Protein AF-A0A377Q1R5-F1 (afdb_monomer)

Nearest PDB structures (foldseek):
  3zx6-assembly1_A  TM=3.289E-01  e=9.474E+00  Archaeoglobus fulgidus DSM 4304

Mean predicted aligned error: 20.3 Å

Structure (mmCIF, N/CA/C/O backbone):
data_AF-A0A377Q1R5-F1
#
_entry.id   AF-A0A377Q1R5-F1
#
loop_
_atom_site.group_PDB
_atom_site.id
_atom_site.type_symbol
_atom_site.label_atom_id
_atom_site.label_alt_id
_atom_site.label_comp_id
_atom_site.label_asym_id
_atom_site.label_entity_id
_atom_site.label_seq_id
_atom_site.pdbx_PDB_ins_code
_atom_site.Cartn_x
_atom_site.Cartn_y
_atom_site.Cartn_z
_atom_site.occupancy
_atom_site.B_iso_or_equiv
_atom_site.auth_seq_id
_atom_site.auth_comp_id
_atom_site.auth_asym_id
_atom_site.auth_atom_id
_atom_site.pdbx_PDB_model_num
ATOM 1 N N . MET A 1 1 ? -49.341 -54.125 136.941 1.00 43.81 1 MET A N 1
ATOM 2 C CA . MET A 1 1 ? -48.633 -54.495 135.697 1.00 43.81 1 MET A CA 1
ATOM 3 C C . MET A 1 1 ? -49.663 -54.706 134.597 1.00 43.81 1 MET A C 1
ATOM 5 O O . MET A 1 1 ? -50.398 -55.675 134.679 1.00 43.81 1 MET A O 1
ATOM 9 N N . SER A 1 2 ? -49.720 -53.802 133.622 1.00 39.28 2 SER A N 1
ATOM 10 C CA . SER A 1 2 ? -50.181 -54.024 132.234 1.00 39.28 2 SER A CA 1
ATOM 11 C C . SER A 1 2 ? -49.877 -52.713 131.492 1.00 39.28 2 SER A C 1
ATOM 13 O O . SER A 1 2 ? -50.622 -51.746 131.596 1.00 39.28 2 SER A O 1
ATOM 15 N N . PHE A 1 3 ? -48.614 -52.464 131.155 1.00 39.25 3 PHE A N 1
ATOM 16 C CA . PHE A 1 3 ? -48.038 -52.730 129.832 1.00 39.25 3 PHE A CA 1
ATOM 17 C C . PHE A 1 3 ? -48.918 -52.229 128.679 1.00 39.25 3 PHE A C 1
ATOM 19 O O . PHE A 1 3 ? -49.984 -52.771 128.412 1.00 39.25 3 PHE A O 1
ATOM 26 N N . PHE A 1 4 ? -48.409 -51.162 128.061 1.00 53.62 4 PHE A N 1
ATOM 27 C CA . PHE A 1 4 ? -48.693 -50.607 126.743 1.00 53.62 4 PHE A CA 1
ATOM 28 C C . PHE A 1 4 ? -49.567 -51.480 125.838 1.00 53.62 4 PHE A C 1
ATOM 30 O O . PHE A 1 4 ? -49.140 -52.536 125.383 1.00 53.62 4 PHE A O 1
ATOM 37 N N . ASN A 1 5 ? -50.739 -50.961 125.490 1.00 42.44 5 ASN A N 1
ATOM 38 C CA . ASN A 1 5 ? -51.394 -51.291 124.234 1.00 42.44 5 ASN A CA 1
ATOM 39 C C . ASN A 1 5 ? -51.770 -49.968 123.562 1.00 42.44 5 ASN A C 1
ATOM 41 O O . ASN A 1 5 ? -52.937 -49.605 123.471 1.00 42.44 5 ASN A O 1
ATOM 45 N N . VAL A 1 6 ? -50.750 -49.172 123.228 1.00 54.91 6 VAL A N 1
ATOM 46 C CA . VAL A 1 6 ? -50.942 -48.059 122.297 1.00 54.91 6 VAL A CA 1
ATOM 47 C C . VAL A 1 6 ? -51.084 -48.725 120.941 1.00 54.91 6 VAL A C 1
ATOM 49 O O . VAL A 1 6 ? -50.144 -49.377 120.479 1.00 54.91 6 VAL A O 1
ATOM 52 N N . ASP A 1 7 ? -52.281 -48.643 120.368 1.00 57.12 7 ASP A N 1
ATOM 53 C CA . ASP A 1 7 ? -52.598 -49.207 119.064 1.00 57.12 7 ASP A CA 1
ATOM 54 C C . ASP A 1 7 ? -51.840 -48.419 117.984 1.00 57.12 7 ASP A C 1
ATOM 56 O O . ASP A 1 7 ? -52.339 -47.490 117.356 1.00 57.12 7 ASP A O 1
ATOM 60 N N . LEU A 1 8 ? -50.561 -48.763 117.814 1.00 59.09 8 LEU A N 1
ATOM 61 C CA . LEU A 1 8 ? -49.646 -48.171 116.838 1.00 59.09 8 LEU A CA 1
ATOM 62 C C . LEU A 1 8 ? -50.198 -48.255 115.410 1.00 59.09 8 LEU A C 1
ATOM 64 O O . LEU A 1 8 ? -49.821 -47.444 114.571 1.00 59.09 8 LEU A O 1
ATOM 68 N N . LYS A 1 9 ? -51.097 -49.206 115.125 1.00 63.34 9 LYS A N 1
ATOM 69 C CA . LYS A 1 9 ? -51.795 -49.294 113.839 1.00 63.34 9 LYS A CA 1
ATOM 70 C C . LYS A 1 9 ? -52.801 -48.164 113.655 1.00 63.34 9 LYS A C 1
ATOM 72 O O . LYS A 1 9 ? -52.942 -47.671 112.538 1.00 63.34 9 LYS A O 1
ATOM 77 N N . GLU A 1 10 ? -53.478 -47.757 114.721 1.00 67.06 10 GLU A N 1
ATOM 78 C CA . GLU A 1 10 ? -54.481 -46.697 114.683 1.00 67.06 10 GLU A CA 1
ATOM 79 C C . GLU A 1 10 ? -53.819 -45.320 114.517 1.00 67.06 10 GLU A C 1
ATOM 81 O O . GLU A 1 10 ? -54.228 -44.544 113.653 1.00 67.06 10 GLU A O 1
ATOM 86 N N . GLU A 1 11 ? -52.716 -45.052 115.229 1.00 66.56 11 GLU A N 1
ATOM 87 C CA . GLU A 1 11 ? -51.940 -43.817 115.034 1.00 66.56 11 GLU A CA 1
ATOM 88 C C . GLU A 1 11 ? -51.203 -43.774 113.684 1.00 66.56 11 GLU A C 1
ATOM 90 O O . GLU A 1 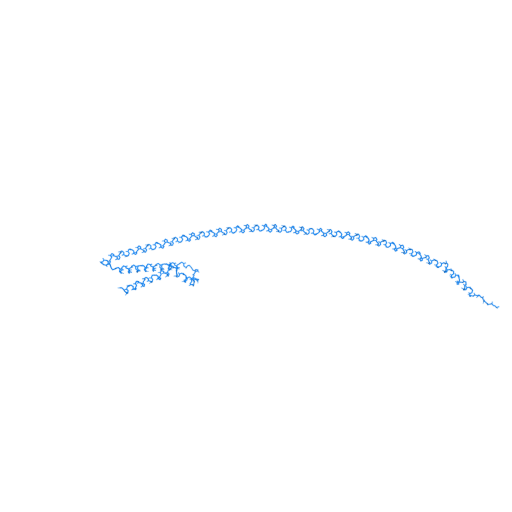11 ? -51.200 -42.732 113.025 1.00 66.56 11 GLU A O 1
ATOM 95 N N . LEU A 1 12 ? -50.639 -44.893 113.206 1.00 68.62 12 LEU A N 1
ATOM 96 C CA . LEU A 1 12 ? -50.037 -44.954 111.865 1.00 68.62 12 LEU A CA 1
ATOM 97 C C . LEU A 1 12 ? -51.081 -44.753 110.762 1.00 68.62 12 LEU A C 1
ATOM 99 O O . LEU A 1 12 ? -50.803 -44.041 109.801 1.00 68.62 12 LEU A O 1
ATOM 103 N N . GLY A 1 13 ? -52.289 -45.302 110.919 1.00 72.38 13 GLY A N 1
ATOM 104 C CA . GLY A 1 13 ? -53.398 -45.066 109.994 1.00 72.38 13 GLY A CA 1
ATOM 105 C C . GLY A 1 13 ? -53.867 -43.607 109.993 1.00 72.38 13 GLY A C 1
ATOM 106 O O . GLY A 1 13 ? -54.173 -43.051 108.936 1.00 72.38 13 GLY A O 1
ATOM 107 N N . GLN A 1 14 ? -53.861 -42.941 111.152 1.00 74.38 14 GLN A N 1
ATOM 108 C CA . GLN A 1 14 ? -54.157 -41.508 111.240 1.00 74.38 14 GLN A CA 1
ATOM 109 C C . GLN A 1 14 ? -53.073 -40.656 110.572 1.00 74.38 14 GLN A C 1
ATOM 111 O O . GLN A 1 14 ? -53.412 -39.762 109.796 1.00 74.38 14 GLN A O 1
ATOM 116 N N . ILE A 1 15 ? -51.791 -40.964 110.784 1.00 74.44 15 ILE A N 1
ATOM 117 C CA . ILE A 1 15 ? -50.671 -40.276 110.124 1.00 74.44 15 ILE A CA 1
ATOM 118 C C . ILE A 1 15 ? -50.702 -40.513 108.612 1.00 74.44 15 ILE A C 1
ATOM 120 O O . ILE A 1 15 ? -50.553 -39.561 107.850 1.00 74.44 15 ILE A O 1
ATOM 124 N N . GLU A 1 16 ? -50.959 -41.740 108.160 1.00 75.00 16 GLU A N 1
ATOM 125 C CA . GLU A 1 16 ? -51.089 -42.067 106.741 1.00 75.00 16 GLU A CA 1
ATOM 126 C C . GLU A 1 16 ? -52.264 -41.309 106.118 1.00 75.00 16 GLU A C 1
ATOM 128 O O . GLU A 1 16 ? -52.098 -40.679 105.080 1.00 75.00 16 GLU A O 1
ATOM 133 N N . SER A 1 17 ? -53.423 -41.256 106.780 1.00 74.19 17 SER A N 1
ATOM 134 C CA . SER A 1 17 ? -54.585 -40.503 106.291 1.00 74.19 17 SER A CA 1
ATOM 135 C C . SER A 1 17 ? -54.365 -38.983 106.279 1.00 74.19 17 SER A C 1
ATOM 137 O O . SER A 1 17 ? -54.813 -38.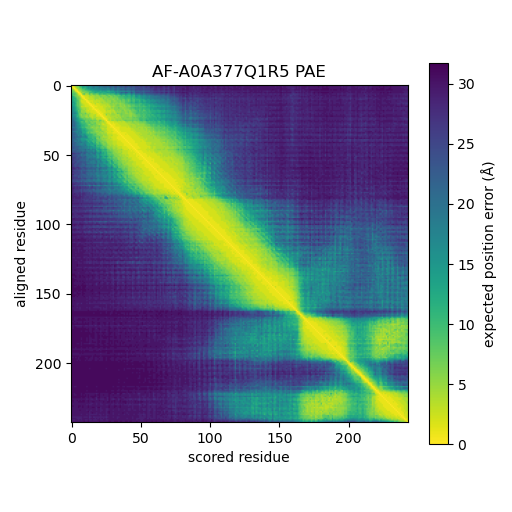308 105.349 1.00 74.19 17 SER A O 1
ATOM 139 N N . ALA A 1 18 ? -53.641 -38.434 107.261 1.00 73.75 18 ALA A N 1
ATOM 140 C CA . ALA A 1 18 ? -53.276 -37.022 107.326 1.00 73.75 18 ALA A CA 1
ATOM 141 C C . ALA A 1 18 ? -52.232 -36.661 106.259 1.00 73.75 18 ALA A C 1
ATOM 143 O O . ALA A 1 18 ? -52.349 -35.623 105.604 1.00 73.75 18 ALA A O 1
ATOM 144 N N . LEU A 1 19 ? -51.256 -37.540 106.023 1.00 74.50 19 LEU A N 1
ATOM 145 C CA . LEU A 1 19 ? -50.264 -37.406 104.961 1.00 74.50 19 LEU A CA 1
ATOM 146 C C . LEU A 1 19 ? -50.931 -37.503 103.588 1.00 74.50 19 LEU A C 1
ATOM 148 O O . LEU A 1 19 ? -50.706 -36.643 102.743 1.00 74.50 19 LEU A O 1
ATOM 152 N N . ASN A 1 20 ? -51.827 -38.471 103.387 1.00 78.69 20 ASN A N 1
ATOM 153 C CA . ASN A 1 20 ? -52.557 -38.638 102.132 1.00 78.69 20 ASN A CA 1
ATOM 154 C C . ASN A 1 20 ? -53.495 -37.450 101.875 1.00 78.69 20 ASN A C 1
ATOM 156 O O . ASN A 1 20 ? -53.575 -36.958 100.750 1.00 78.69 20 ASN A O 1
ATOM 160 N N . ARG A 1 21 ? -54.141 -36.907 102.917 1.00 72.56 21 ARG A N 1
ATOM 161 C CA . ARG A 1 21 ? -54.904 -35.651 102.825 1.00 72.56 21 ARG A CA 1
ATOM 162 C C . ARG A 1 21 ? -54.023 -34.459 102.486 1.00 72.56 21 ARG A C 1
ATOM 164 O O . ARG A 1 21 ? -54.418 -33.665 101.647 1.00 72.56 21 ARG A O 1
ATOM 171 N N . THR A 1 22 ? -52.850 -34.327 103.093 1.00 74.38 22 THR A N 1
ATOM 172 C CA . THR A 1 22 ? -51.937 -33.200 102.832 1.00 74.38 22 THR A CA 1
ATOM 173 C C . THR A 1 22 ? -51.362 -33.274 101.415 1.00 74.38 22 THR A C 1
ATOM 175 O O . THR A 1 22 ? -51.341 -32.281 100.687 1.00 74.38 22 THR A O 1
ATOM 178 N N . VAL A 1 23 ? -50.977 -34.471 100.970 1.00 74.19 23 VAL A N 1
ATOM 179 C CA . VAL A 1 23 ? -50.525 -34.728 99.598 1.00 74.19 23 VAL A CA 1
ATOM 180 C C . VAL A 1 23 ? -51.649 -34.454 98.594 1.00 74.19 23 VAL A C 1
ATOM 182 O O . VAL A 1 23 ? -51.416 -33.799 97.582 1.00 74.19 23 VAL A O 1
ATOM 185 N N . THR A 1 24 ? -52.878 -34.885 98.879 1.00 75.38 24 THR A N 1
ATOM 186 C CA . THR A 1 24 ? -54.002 -34.747 97.939 1.00 75.38 24 THR A CA 1
ATOM 187 C C . THR A 1 24 ? -54.597 -33.338 97.918 1.00 75.38 24 THR A C 1
ATOM 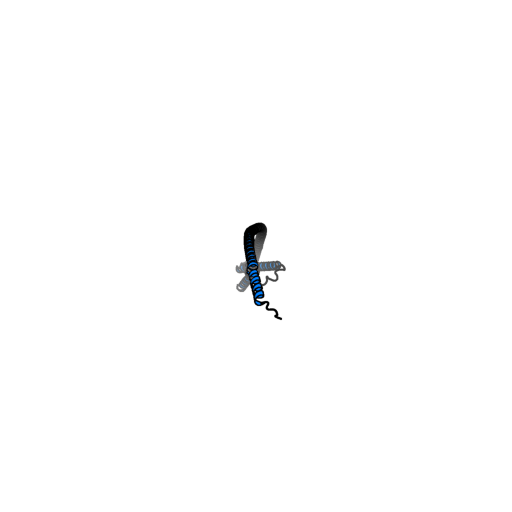189 O O . THR A 1 24 ? -54.934 -32.852 96.844 1.00 75.38 24 THR A O 1
ATOM 192 N N . ASN A 1 25 ? -54.703 -32.664 99.066 1.00 73.69 25 ASN A N 1
ATOM 193 C CA . ASN A 1 25 ? -55.367 -31.360 99.177 1.00 73.69 25 ASN A CA 1
ATOM 194 C C . ASN A 1 25 ? -54.423 -30.167 99.017 1.00 73.69 25 ASN A C 1
ATOM 196 O O . ASN A 1 25 ? -54.896 -29.079 98.710 1.00 73.69 25 ASN A O 1
ATOM 200 N N . SER A 1 26 ? -53.120 -30.330 99.252 1.00 73.06 26 SER A N 1
ATOM 201 C CA . SER A 1 26 ? -52.172 -29.208 99.201 1.00 73.06 26 SER A CA 1
ATOM 202 C C . SER A 1 26 ? -51.066 -29.424 98.181 1.00 73.06 26 SER A C 1
ATOM 204 O O . SER A 1 26 ? -50.777 -28.517 97.408 1.00 73.06 26 SER A O 1
ATOM 206 N N . LEU A 1 27 ? -50.470 -30.617 98.126 1.00 73.19 27 LEU A N 1
ATOM 207 C CA . LEU A 1 27 ? -49.330 -30.856 97.238 1.00 73.19 27 LEU A CA 1
ATOM 208 C C . LEU A 1 27 ? -49.760 -31.063 95.780 1.00 73.19 27 LEU A C 1
ATOM 210 O O . LEU A 1 27 ? -49.179 -30.469 94.878 1.00 73.19 27 LEU A O 1
ATOM 214 N N . LYS A 1 28 ? -50.799 -31.868 95.543 1.00 76.44 28 LYS A N 1
ATOM 215 C CA . LYS A 1 28 ? -51.307 -32.154 94.196 1.00 76.44 28 LYS A CA 1
ATOM 216 C C . LYS A 1 28 ? -51.851 -30.902 93.488 1.00 76.44 28 LYS A C 1
ATOM 218 O O . LYS A 1 28 ? -51.441 -30.685 92.354 1.00 76.44 28 LYS A O 1
ATOM 223 N N . PRO A 1 29 ? -52.665 -30.040 94.131 1.00 83.75 29 PRO A N 1
ATOM 224 C CA . PRO A 1 29 ? -53.144 -28.808 93.506 1.00 83.75 29 PRO A CA 1
ATOM 225 C C . PRO A 1 29 ? -52.022 -27.791 93.290 1.00 83.75 29 PRO A C 1
ATOM 227 O O . PRO A 1 29 ? -51.981 -27.157 92.249 1.00 83.75 29 PRO A O 1
ATOM 230 N N . ALA A 1 30 ? -51.064 -27.674 94.220 1.00 77.62 30 ALA A N 1
ATOM 231 C CA . ALA A 1 30 ? -49.919 -26.777 94.047 1.00 77.62 30 ALA A CA 1
ATOM 232 C C . ALA A 1 30 ? -49.003 -27.204 92.886 1.00 77.62 30 ALA A C 1
ATOM 234 O O . ALA A 1 30 ? -48.459 -26.349 92.185 1.00 77.62 30 ALA A O 1
ATOM 235 N N . ILE A 1 31 ? -48.831 -28.515 92.671 1.00 79.81 31 ILE A N 1
ATOM 236 C CA . ILE A 1 31 ? -48.115 -29.054 91.507 1.00 79.81 31 ILE A CA 1
ATOM 237 C C . ILE A 1 31 ? -48.901 -28.772 90.225 1.00 79.81 31 ILE A C 1
ATOM 239 O O . ILE A 1 31 ? -48.300 -28.310 89.262 1.00 79.81 31 ILE A O 1
ATOM 243 N N . ASP A 1 32 ? -50.213 -29.007 90.213 1.00 83.75 32 ASP A N 1
ATOM 244 C CA . ASP A 1 32 ? -51.054 -28.802 89.026 1.00 83.75 32 ASP A CA 1
ATOM 245 C C . ASP A 1 32 ? -51.118 -27.319 88.623 1.00 83.75 32 ASP A C 1
ATOM 247 O O . ASP A 1 32 ? -50.886 -26.987 87.463 1.00 83.75 32 ASP A O 1
ATOM 251 N N . ASP A 1 33 ? -51.271 -26.410 89.594 1.00 84.50 33 ASP A N 1
ATOM 252 C CA . ASP A 1 33 ? -51.180 -24.959 89.380 1.00 84.50 33 ASP A CA 1
ATOM 253 C C . ASP A 1 33 ? -49.802 -24.560 88.841 1.00 84.50 33 ASP A C 1
ATOM 255 O O . ASP A 1 33 ? -49.705 -23.784 87.893 1.00 84.50 33 ASP A O 1
ATOM 259 N N . SER A 1 34 ? -48.718 -25.107 89.404 1.00 80.56 34 SER A N 1
ATOM 260 C CA . SER A 1 34 ? -47.354 -24.811 88.942 1.00 80.56 34 SER A CA 1
ATOM 261 C C . SER A 1 34 ? -47.101 -25.326 87.522 1.00 80.56 34 SER A C 1
ATOM 263 O O . SER A 1 34 ? -46.429 -24.657 86.735 1.00 80.56 34 SER A O 1
ATOM 265 N N . VAL A 1 35 ? -47.644 -26.498 87.180 1.00 81.62 35 VAL A N 1
ATOM 266 C CA . VAL A 1 35 ? -47.562 -27.096 85.841 1.00 81.62 35 VAL A CA 1
ATOM 267 C C . VAL A 1 35 ? -48.397 -26.294 84.843 1.00 81.62 35 VAL A C 1
ATOM 269 O O . VAL A 1 35 ? -47.892 -25.985 83.765 1.00 81.62 35 VAL A O 1
ATOM 272 N N . SER A 1 36 ? -49.613 -25.882 85.208 1.00 86.56 36 SER A N 1
ATOM 273 C CA . SER A 1 36 ? -50.459 -25.017 84.378 1.00 86.56 36 SER A CA 1
ATOM 274 C C . SER A 1 36 ? -49.783 -23.670 84.124 1.00 86.56 36 SER A C 1
ATOM 276 O O . SER A 1 36 ? -49.654 -23.239 82.983 1.00 86.56 36 SER A O 1
ATOM 278 N N . GLN A 1 37 ? -49.245 -23.035 85.167 1.00 86.00 37 GLN A N 1
ATOM 279 C CA . GLN A 1 37 ? -48.568 -21.744 85.040 1.00 86.00 37 GLN A CA 1
ATOM 280 C C . GLN A 1 37 ? -47.272 -21.844 84.215 1.00 86.00 37 GLN A C 1
ATOM 282 O O . GLN A 1 37 ? -46.895 -20.896 83.522 1.00 86.00 37 GLN A O 1
ATOM 287 N N . ALA A 1 38 ? -46.576 -22.985 84.275 1.00 77.12 38 ALA A N 1
ATOM 288 C CA . ALA A 1 38 ? -45.426 -23.269 83.424 1.00 77.12 38 ALA A CA 1
ATOM 289 C C . ALA A 1 38 ? -45.835 -23.496 81.959 1.00 77.12 38 ALA A C 1
ATOM 291 O O . ALA A 1 38 ? -45.152 -22.987 81.070 1.00 77.12 38 ALA A O 1
ATOM 292 N N . ALA A 1 39 ? -46.945 -24.199 81.709 1.00 80.69 39 ALA A N 1
ATOM 293 C CA . ALA A 1 39 ? -47.493 -24.413 80.371 1.00 80.69 39 ALA A CA 1
ATOM 294 C C . ALA A 1 39 ? -47.908 -23.086 79.715 1.00 80.69 39 ALA A C 1
ATOM 296 O O . ALA A 1 39 ? -47.458 -22.798 78.607 1.00 80.69 39 ALA A O 1
ATOM 297 N N . ASP A 1 40 ? -48.628 -22.224 80.438 1.00 87.81 40 ASP A N 1
ATOM 298 C CA . ASP A 1 40 ? -49.042 -20.901 79.950 1.00 87.81 40 ASP A CA 1
ATOM 299 C C . ASP A 1 40 ? -47.834 -20.011 79.613 1.00 87.81 40 ASP A C 1
ATOM 301 O O . ASP A 1 40 ? -47.795 -19.322 78.589 1.00 87.81 40 ASP A O 1
ATOM 305 N N . ARG A 1 41 ? -46.794 -20.033 80.460 1.00 86.44 41 ARG A N 1
ATOM 306 C CA . ARG A 1 41 ? -45.546 -19.296 80.201 1.00 86.44 41 ARG A CA 1
ATOM 307 C C . ARG A 1 41 ? -44.796 -19.850 78.996 1.00 86.44 41 ARG A C 1
ATOM 309 O O . ARG A 1 41 ? -44.227 -19.065 78.234 1.00 86.44 41 ARG A O 1
ATOM 316 N N . LEU A 1 42 ? -44.776 -21.169 78.819 1.00 76.94 42 LEU A N 1
ATOM 317 C CA . LEU A 1 42 ? -44.133 -21.817 77.681 1.00 76.94 42 LEU A CA 1
ATOM 318 C C . LEU A 1 42 ? -44.863 -21.472 76.377 1.00 76.94 42 LEU A C 1
ATOM 320 O O . LEU A 1 42 ? -44.213 -21.063 75.419 1.00 76.94 42 LEU A O 1
ATOM 324 N N . GLU A 1 43 ? -46.193 -21.550 76.357 1.00 83.12 43 GLU A N 1
ATOM 325 C CA . GLU A 1 43 ? -47.021 -21.196 75.200 1.00 83.12 43 GLU A CA 1
ATOM 326 C C . GLU A 1 43 ? -46.851 -19.720 74.820 1.00 83.12 43 GLU A C 1
ATOM 328 O O . GLU A 1 43 ? -46.581 -19.402 73.660 1.00 83.12 43 GLU A O 1
ATOM 333 N N . ALA A 1 44 ? -46.877 -18.813 75.801 1.00 85.19 44 ALA A N 1
ATOM 334 C CA . ALA A 1 44 ? -46.617 -17.395 75.567 1.00 85.19 44 ALA A CA 1
ATOM 335 C C . ALA A 1 44 ? -45.195 -17.136 75.033 1.00 85.19 44 ALA A C 1
ATOM 337 O O . ALA A 1 44 ? -44.994 -16.255 74.192 1.00 85.19 44 ALA A O 1
ATOM 338 N N . THR A 1 45 ? -44.200 -17.897 75.502 1.00 83.00 45 THR A N 1
ATOM 339 C CA . THR A 1 45 ? -42.808 -17.779 75.039 1.00 83.00 45 THR A CA 1
ATOM 340 C C . THR A 1 45 ? -42.652 -18.304 73.613 1.00 83.00 45 THR A C 1
ATOM 342 O O . THR A 1 45 ? -42.032 -17.637 72.788 1.00 83.00 45 THR A O 1
ATOM 345 N N . ILE A 1 46 ? -43.264 -19.447 73.289 1.00 81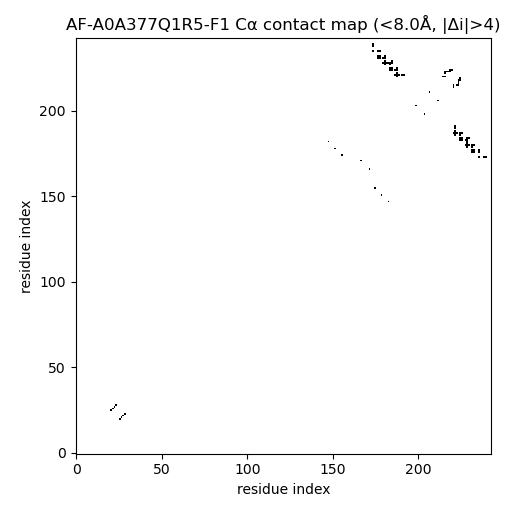.69 46 ILE A N 1
ATOM 346 C CA . ILE A 1 46 ? -43.270 -20.027 71.939 1.00 81.69 46 ILE A CA 1
ATOM 347 C C . ILE A 1 46 ? -44.011 -19.109 70.962 1.00 81.69 46 ILE A C 1
ATOM 349 O O . ILE A 1 46 ? -43.512 -18.859 69.867 1.00 81.69 46 ILE A O 1
ATOM 353 N N . GLY A 1 47 ? -45.154 -18.548 71.360 1.00 83.19 47 GLY A N 1
ATOM 354 C CA . GLY A 1 47 ? -45.902 -17.589 70.548 1.00 83.19 47 GLY A CA 1
ATOM 355 C C . GLY A 1 47 ? -45.076 -16.343 70.218 1.00 83.19 47 GLY A C 1
ATOM 356 O O . GLY A 1 47 ? -44.977 -15.958 69.053 1.00 83.19 47 GLY A O 1
ATOM 357 N N . LYS A 1 48 ? -44.406 -15.751 71.218 1.00 83.69 48 LYS A N 1
ATOM 358 C CA . LYS A 1 48 ? -43.499 -14.608 71.007 1.00 83.69 48 LYS A CA 1
ATOM 359 C C . LYS A 1 48 ? -42.321 -14.965 70.103 1.00 83.69 48 LYS A C 1
ATOM 361 O O . LYS A 1 48 ? -42.066 -14.241 69.145 1.00 83.69 48 LYS A O 1
ATOM 366 N N . ALA A 1 49 ? -41.663 -16.097 70.355 1.00 73.31 49 ALA A N 1
ATOM 367 C CA . ALA A 1 49 ? -40.549 -16.568 69.537 1.00 73.31 49 ALA A CA 1
ATOM 368 C C . ALA A 1 49 ? -40.974 -16.834 68.083 1.00 73.31 49 ALA A C 1
ATOM 370 O O . ALA A 1 49 ? -40.243 -16.496 67.157 1.00 73.31 49 ALA A O 1
ATOM 371 N N . SER A 1 50 ? -42.173 -17.381 67.861 1.00 76.38 50 SER A N 1
ATOM 372 C CA . SER A 1 50 ? -42.716 -17.617 66.521 1.00 76.38 50 SER A CA 1
ATOM 373 C C . SER A 1 50 ? -42.974 -16.312 65.768 1.00 76.38 50 SER A C 1
ATOM 375 O O . SER A 1 50 ? -42.666 -16.222 64.580 1.00 76.38 50 SER A O 1
ATOM 377 N N . VAL A 1 51 ? -43.531 -15.296 66.433 1.00 86.69 51 VAL A N 1
ATOM 378 C CA . VAL A 1 51 ? -43.762 -13.973 65.830 1.00 86.69 51 VAL A CA 1
ATOM 379 C C . VAL A 1 51 ? -42.435 -13.287 65.504 1.00 86.69 51 VAL A C 1
ATOM 381 O O . VAL A 1 51 ? -42.268 -12.750 64.408 1.00 86.69 51 VAL A O 1
ATOM 384 N N . GLU A 1 52 ? -41.469 -13.350 66.419 1.00 81.94 52 GLU A N 1
ATOM 385 C CA . GLU A 1 52 ? -40.142 -12.766 66.232 1.00 81.94 52 GLU A CA 1
ATOM 386 C C . GLU A 1 52 ? -39.388 -13.452 65.085 1.00 81.94 52 GLU A C 1
ATOM 388 O O . GLU A 1 52 ? -38.919 -12.770 64.175 1.00 81.94 52 GLU A O 1
ATOM 393 N N . LEU A 1 53 ? -39.386 -14.787 65.027 1.00 73.81 53 LEU A N 1
ATOM 394 C CA . LEU A 1 53 ? -38.827 -15.545 63.905 1.00 73.81 53 LEU A CA 1
ATOM 395 C C . LEU A 1 53 ? -39.495 -15.191 62.577 1.00 73.81 53 LEU A C 1
ATOM 397 O O . LEU A 1 53 ? -38.799 -14.971 61.588 1.00 73.81 53 LEU A O 1
ATOM 401 N N . HIS A 1 54 ? -40.825 -15.091 62.542 1.00 81.75 54 HIS A N 1
ATOM 402 C CA . HIS A 1 54 ? -41.536 -14.709 61.324 1.00 81.75 54 HIS A CA 1
ATOM 403 C C . HIS A 1 54 ? -41.128 -13.304 60.860 1.00 81.75 54 HIS A C 1
ATOM 405 O O . HIS A 1 54 ? -40.887 -13.089 59.674 1.00 81.75 54 HIS A O 1
ATOM 411 N N . SER A 1 55 ? -40.976 -12.363 61.797 1.00 86.19 55 SER A N 1
ATOM 412 C CA . SER A 1 55 ? -40.518 -11.003 61.500 1.00 86.19 55 SER A CA 1
ATOM 413 C C . SER A 1 55 ? -39.074 -10.963 60.994 1.00 86.19 55 SER A C 1
ATOM 415 O O . SER A 1 55 ? -38.783 -10.261 60.028 1.00 86.19 55 SER A O 1
ATOM 417 N N . VAL A 1 56 ? -38.175 -11.760 61.580 1.00 86.62 56 VAL A N 1
ATOM 418 C CA . VAL A 1 56 ? -36.772 -11.859 61.157 1.00 86.62 56 VAL A CA 1
ATOM 419 C C . VAL A 1 56 ? -36.683 -12.469 59.763 1.00 86.62 56 VAL A C 1
ATOM 421 O O . VAL A 1 56 ? -35.975 -11.936 58.913 1.00 86.62 56 VAL A O 1
ATOM 424 N N . VAL A 1 57 ? -37.438 -13.537 59.493 1.00 83.38 57 VAL A N 1
ATOM 425 C CA . VAL A 1 57 ? -37.485 -14.182 58.172 1.00 83.38 57 VAL A CA 1
ATOM 426 C C . VAL A 1 57 ? -38.076 -13.240 57.124 1.00 83.38 57 VAL A C 1
ATOM 428 O O . VAL A 1 57 ? -37.510 -13.112 56.040 1.00 83.38 57 VAL A O 1
ATOM 431 N N . ALA A 1 58 ? -39.159 -12.527 57.444 1.00 85.44 58 ALA A N 1
ATOM 432 C CA . ALA A 1 58 ? -39.749 -11.538 56.545 1.00 85.44 58 ALA A CA 1
ATOM 433 C C . ALA A 1 58 ? -38.773 -10.385 56.251 1.00 85.44 58 ALA A C 1
ATOM 435 O O . ALA A 1 58 ? -38.581 -10.010 55.094 1.00 85.44 58 ALA A O 1
ATOM 436 N N . ASN A 1 59 ? -38.092 -9.865 57.275 1.00 84.06 59 ASN A N 1
ATOM 437 C CA . ASN A 1 59 ? -37.084 -8.816 57.117 1.00 84.06 59 ASN A CA 1
ATOM 438 C C . ASN A 1 59 ? -35.873 -9.294 56.306 1.00 84.06 59 ASN A C 1
ATOM 440 O O . ASN A 1 59 ? -35.389 -8.564 55.437 1.00 84.06 59 ASN A O 1
ATOM 444 N N . ALA A 1 60 ? -35.408 -10.524 56.532 1.00 81.31 60 ALA A N 1
ATOM 445 C CA . ALA A 1 60 ? -34.334 -11.135 55.756 1.00 81.31 60 ALA A CA 1
ATOM 446 C C . ALA A 1 60 ? -34.745 -11.341 54.291 1.00 81.31 60 ALA A C 1
ATOM 448 O O . ALA A 1 60 ? -33.974 -11.008 53.394 1.00 81.31 60 ALA A O 1
ATOM 449 N N . GLY A 1 61 ? -35.971 -11.806 54.032 1.00 86.19 61 GLY A N 1
ATOM 450 C CA . GLY A 1 61 ? -36.517 -11.969 52.682 1.00 86.19 61 GLY A CA 1
ATOM 451 C C . GLY A 1 61 ? -36.657 -10.643 51.929 1.00 86.19 61 GLY A C 1
ATOM 452 O O . GLY A 1 61 ? -36.282 -10.549 50.757 1.00 86.19 61 GLY A O 1
ATOM 453 N N . ASN A 1 62 ? -37.116 -9.594 52.615 1.00 88.56 62 ASN A N 1
ATOM 454 C CA . ASN A 1 62 ? -37.199 -8.243 52.057 1.00 88.56 62 ASN A CA 1
ATOM 455 C C . ASN A 1 62 ? -35.810 -7.669 51.752 1.00 88.56 62 ASN A C 1
ATOM 457 O O . ASN A 1 62 ? -35.590 -7.114 50.676 1.00 88.56 62 ASN A O 1
ATOM 461 N N . THR A 1 63 ? -34.857 -7.846 52.669 1.00 89.56 63 THR A N 1
ATOM 462 C CA . THR A 1 63 ? -33.469 -7.396 52.487 1.00 89.56 63 THR A CA 1
ATOM 463 C C . THR A 1 63 ? -32.797 -8.142 51.338 1.00 89.56 63 THR A C 1
ATOM 465 O O . THR A 1 63 ? -32.151 -7.525 50.498 1.00 89.56 63 THR A O 1
ATOM 468 N N . LEU A 1 64 ? -33.001 -9.458 51.242 1.00 83.50 64 LEU A N 1
ATOM 469 C CA . LEU A 1 64 ? -32.477 -10.272 50.150 1.00 83.50 64 LEU A CA 1
ATOM 470 C C . LEU A 1 64 ? -33.070 -9.850 48.802 1.00 83.50 64 LEU A C 1
ATOM 472 O O . LEU A 1 64 ? -32.326 -9.677 47.844 1.00 83.50 64 LEU A O 1
ATOM 476 N N . SER A 1 65 ? -34.385 -9.631 48.733 1.00 90.19 65 SER A N 1
ATOM 477 C CA . SER A 1 65 ? -35.046 -9.165 47.505 1.00 90.19 65 SER A CA 1
ATOM 478 C C . SER A 1 65 ? -34.532 -7.797 47.067 1.00 90.19 65 SER A C 1
ATOM 480 O O . SER A 1 65 ? -34.294 -7.582 45.879 1.00 90.19 65 SER A O 1
ATOM 482 N N . LYS A 1 66 ? -34.311 -6.884 48.021 1.00 94.25 66 LYS A N 1
ATOM 483 C CA . LYS A 1 66 ? -33.701 -5.581 47.746 1.00 94.25 66 LYS A CA 1
ATOM 484 C C . LYS A 1 66 ? -32.280 -5.740 47.205 1.00 94.25 66 LYS A C 1
ATOM 486 O O . LYS A 1 66 ? -31.983 -5.208 46.145 1.00 94.25 66 LYS A O 1
ATOM 491 N N . ASN A 1 67 ? -31.450 -6.545 47.864 1.00 91.69 67 ASN A N 1
ATOM 492 C CA . ASN A 1 67 ? -30.078 -6.789 47.424 1.00 91.69 67 ASN A CA 1
ATOM 493 C C . ASN A 1 67 ? -30.025 -7.437 46.033 1.00 91.69 67 ASN A C 1
ATOM 495 O O . ASN A 1 67 ? -29.178 -7.070 45.232 1.00 91.69 67 ASN A O 1
ATOM 499 N N . ILE A 1 68 ? -30.929 -8.372 45.719 1.00 87.88 68 ILE A N 1
ATOM 500 C CA . ILE A 1 68 ? -31.021 -8.979 44.381 1.00 87.88 68 ILE A CA 1
ATOM 501 C C . ILE A 1 68 ? -31.362 -7.922 43.330 1.00 87.88 68 ILE A C 1
ATOM 503 O O . ILE A 1 68 ? -30.771 -7.928 42.252 1.00 87.88 68 ILE A O 1
ATOM 507 N N . LYS A 1 69 ? -32.298 -7.017 43.634 1.00 92.44 69 LYS A N 1
ATOM 508 C CA . LYS A 1 69 ? -32.662 -5.930 42.725 1.00 92.44 69 LYS A CA 1
ATOM 509 C C . LYS A 1 69 ? -31.483 -4.987 42.489 1.00 92.44 69 LYS A C 1
ATOM 511 O O . LYS A 1 69 ? -31.131 -4.758 41.338 1.00 92.44 69 LYS A O 1
ATOM 516 N N . ASP A 1 70 ? -30.837 -4.535 43.559 1.00 93.38 70 ASP A N 1
ATOM 517 C CA . ASP A 1 70 ? -29.679 -3.641 43.480 1.00 93.38 70 ASP A CA 1
ATOM 518 C C . ASP A 1 70 ? -28.536 -4.293 42.673 1.00 93.38 70 ASP A C 1
ATOM 520 O O . ASP A 1 70 ? -27.914 -3.658 41.824 1.00 93.38 70 ASP A O 1
ATOM 524 N N . LEU A 1 71 ? -28.306 -5.597 42.864 1.00 83.31 71 LEU A N 1
ATOM 525 C CA . LEU A 1 71 ? -27.280 -6.359 42.147 1.00 83.31 71 LEU A CA 1
ATOM 526 C C . LEU A 1 71 ? -27.643 -6.578 40.668 1.00 83.31 71 LEU A C 1
ATOM 528 O O . LEU A 1 71 ? -26.767 -6.543 39.806 1.00 83.31 71 LEU A O 1
ATOM 532 N N . SER A 1 72 ? -28.927 -6.761 40.350 1.00 89.19 72 SER A N 1
ATOM 533 C CA . SER A 1 72 ? -29.421 -6.816 38.969 1.00 89.19 72 SER A CA 1
ATOM 534 C C . SER A 1 72 ? -29.236 -5.480 38.245 1.00 89.19 72 SER A C 1
ATOM 536 O O . SER A 1 72 ? -28.806 -5.469 37.089 1.00 89.19 72 SER A O 1
ATOM 538 N N . ASP A 1 73 ? -29.546 -4.369 38.913 1.00 91.75 73 ASP A N 1
ATOM 539 C CA . ASP A 1 73 ? -29.396 -3.021 38.361 1.00 91.75 73 ASP A CA 1
ATOM 540 C C . ASP A 1 73 ? -27.911 -2.704 38.109 1.00 91.75 73 ASP A C 1
ATOM 542 O O . ASP A 1 73 ? -27.549 -2.237 37.027 1.00 91.75 73 ASP A O 1
ATOM 546 N N . GLU A 1 74 ? -27.031 -3.069 39.045 1.00 90.44 74 GLU A N 1
ATOM 547 C CA . GLU A 1 74 ? -25.580 -2.920 38.901 1.00 90.44 74 GLU A CA 1
ATOM 548 C C . GLU A 1 74 ? -25.017 -3.782 37.756 1.00 90.44 74 GLU A C 1
ATOM 550 O O . GLU A 1 74 ? -24.266 -3.278 36.922 1.00 90.44 74 GLU A O 1
ATOM 555 N N . ILE A 1 75 ? -25.419 -5.057 37.637 1.00 83.06 75 ILE A N 1
ATOM 556 C CA . ILE A 1 75 ? -25.013 -5.918 36.508 1.00 83.06 75 ILE A CA 1
ATOM 557 C C . ILE A 1 75 ? -25.450 -5.311 35.171 1.00 83.06 75 ILE A C 1
ATOM 559 O O . ILE A 1 75 ? -24.696 -5.343 34.193 1.00 83.06 75 ILE A O 1
ATOM 563 N N . HIS A 1 76 ? -26.670 -4.773 35.099 1.00 86.81 76 HIS A N 1
ATOM 564 C CA . HIS A 1 76 ? -27.168 -4.144 33.881 1.00 86.81 76 HIS A CA 1
ATOM 565 C C . HIS A 1 76 ? -26.343 -2.904 33.511 1.00 86.81 76 HIS A C 1
ATOM 567 O O . HIS A 1 76 ? -25.943 -2.761 32.353 1.00 86.81 76 HIS A O 1
ATOM 573 N N . ASN A 1 77 ? -26.031 -2.064 34.499 1.00 86.12 77 ASN A N 1
ATOM 574 C CA . AS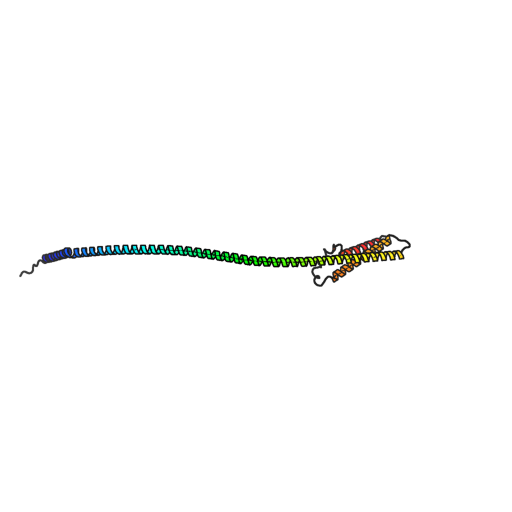N A 1 77 ? -25.245 -0.846 34.326 1.00 86.12 77 ASN A CA 1
ATOM 575 C C . ASN A 1 77 ? -23.784 -1.148 33.939 1.00 86.12 77 ASN A C 1
ATOM 577 O O . ASN A 1 77 ? -23.247 -0.563 33.001 1.00 86.12 77 ASN A O 1
ATOM 581 N N . GLN A 1 78 ? -23.154 -2.148 34.566 1.00 84.69 78 GLN A N 1
ATOM 582 C CA . GLN A 1 78 ? -21.818 -2.610 34.170 1.00 84.69 78 GLN A CA 1
ATOM 583 C C . GLN A 1 78 ? -21.799 -3.119 32.727 1.00 84.69 78 GLN A C 1
ATOM 585 O O . GLN A 1 78 ? -20.860 -2.843 31.975 1.00 84.69 78 GLN A O 1
ATOM 590 N N . ARG A 1 79 ? -22.843 -3.838 32.300 1.00 76.00 79 ARG A N 1
ATOM 591 C CA . ARG A 1 79 ? -22.936 -4.345 30.927 1.00 76.00 79 ARG A CA 1
ATOM 592 C C . ARG A 1 79 ? -23.113 -3.224 29.903 1.00 76.00 79 ARG A C 1
ATOM 594 O O . ARG A 1 79 ? -22.566 -3.351 28.807 1.00 76.00 79 ARG A O 1
ATOM 601 N N . SER A 1 80 ? -23.849 -2.157 30.223 1.00 78.69 80 SER A N 1
ATOM 602 C CA . SER A 1 80 ? -23.960 -1.000 29.326 1.00 78.69 80 SER A CA 1
ATOM 603 C C . SER A 1 80 ? -22.646 -0.233 29.245 1.00 78.69 80 SER A C 1
ATOM 605 O O . SER A 1 80 ? -22.178 -0.007 28.135 1.00 78.69 80 SER A O 1
ATOM 607 N N . MET A 1 81 ? -21.996 0.043 30.384 1.00 70.44 81 MET A N 1
ATOM 608 C CA . MET A 1 81 ? -20.672 0.680 30.409 1.00 70.44 81 MET A CA 1
ATOM 609 C C . MET A 1 81 ? -19.658 -0.112 29.573 1.00 70.44 81 MET A C 1
ATOM 611 O O . MET A 1 81 ? -19.040 0.437 28.670 1.00 70.44 81 MET A O 1
ATOM 615 N N . THR A 1 82 ? -19.589 -1.435 29.760 1.00 87.62 82 THR A N 1
ATOM 616 C CA . THR A 1 82 ? -18.668 -2.292 28.990 1.00 87.62 82 THR A CA 1
ATOM 617 C C . THR A 1 82 ? -18.973 -2.271 27.486 1.00 87.62 82 THR A C 1
ATOM 619 O O . THR A 1 82 ? -18.066 -2.328 26.658 1.00 87.62 82 THR A O 1
ATOM 622 N N . LYS A 1 83 ? -20.254 -2.224 27.098 1.00 91.06 83 LYS A N 1
ATOM 623 C CA . LYS A 1 83 ? -20.649 -2.153 25.685 1.00 91.06 83 LYS A CA 1
ATOM 624 C C . LYS A 1 83 ? -20.228 -0.822 25.063 1.00 91.06 83 LYS A C 1
ATOM 626 O O . LYS A 1 83 ? -19.727 -0.826 23.939 1.00 91.06 83 LYS A O 1
ATOM 631 N N . ASP A 1 84 ? -20.448 0.278 25.769 1.00 92.75 84 ASP A N 1
ATOM 632 C CA . ASP A 1 84 ? -20.113 1.615 25.286 1.00 92.75 84 ASP A CA 1
ATOM 633 C C . ASP A 1 84 ? -18.591 1.784 25.166 1.00 92.75 84 ASP A C 1
ATOM 635 O O . ASP A 1 84 ? -18.120 2.246 24.126 1.00 92.75 84 ASP A O 1
ATOM 639 N N . ASP A 1 85 ? -17.821 1.255 26.123 1.00 88.44 85 ASP A N 1
ATOM 640 C CA . ASP A 1 85 ? -16.355 1.199 26.054 1.00 88.44 85 ASP A CA 1
ATOM 641 C C . ASP A 1 85 ? -15.870 0.422 24.814 1.00 88.44 85 ASP A C 1
ATOM 643 O O . ASP A 1 85 ? -14.967 0.857 24.096 1.00 88.44 85 ASP A O 1
ATOM 647 N N . ILE A 1 86 ? -16.493 -0.726 24.505 1.00 87.06 86 ILE A N 1
ATOM 648 C CA . ILE A 1 86 ? -16.173 -1.504 23.295 1.00 87.06 86 ILE A CA 1
ATOM 649 C C . ILE A 1 86 ? -16.475 -0.692 22.029 1.00 87.06 86 ILE A C 1
ATOM 651 O O . ILE A 1 86 ? -15.675 -0.703 21.091 1.00 87.06 86 ILE A O 1
ATOM 655 N N . ILE A 1 87 ? -17.610 0.010 21.978 1.00 93.19 87 ILE A N 1
ATOM 656 C CA . ILE A 1 87 ? -17.975 0.854 20.833 1.00 93.19 87 ILE A CA 1
ATOM 657 C C . ILE A 1 87 ? -16.953 1.980 20.656 1.00 93.19 87 ILE A C 1
ATOM 659 O O . ILE A 1 87 ? -16.528 2.245 19.529 1.00 93.19 87 ILE A O 1
ATOM 663 N N . GLU A 1 88 ? -16.525 2.615 21.745 1.00 93.12 88 GLU A N 1
ATOM 664 C CA . GLU A 1 88 ? -15.524 3.677 21.700 1.00 93.12 88 GLU A CA 1
ATOM 665 C C . GLU A 1 88 ? -14.172 3.159 21.191 1.00 93.12 88 GLU A C 1
ATOM 667 O O . GLU A 1 88 ? -13.598 3.756 20.277 1.00 93.12 88 GLU A O 1
ATOM 672 N N . ILE A 1 89 ? -13.705 2.005 21.681 1.00 90.88 89 ILE A N 1
ATOM 673 C CA . ILE A 1 89 ? -12.462 1.375 21.208 1.00 90.88 89 ILE A CA 1
ATOM 674 C C . ILE A 1 89 ? -12.553 1.026 19.719 1.00 90.88 89 ILE A C 1
ATOM 676 O O . ILE A 1 89 ? -11.612 1.297 18.971 1.00 90.88 89 ILE A O 1
ATOM 680 N N . VAL A 1 90 ? -13.673 0.456 19.258 1.00 92.69 90 VAL A N 1
ATOM 681 C CA . VAL A 1 90 ? -13.863 0.119 17.836 1.00 92.69 90 VAL A CA 1
ATOM 682 C C . VAL A 1 90 ? -13.885 1.376 16.972 1.00 92.69 90 VAL A C 1
ATOM 684 O O . VAL A 1 90 ? -13.245 1.399 15.920 1.00 92.69 90 VAL A O 1
ATOM 687 N N . ASN A 1 91 ? -14.570 2.433 17.405 1.00 94.00 91 ASN A N 1
ATOM 688 C CA . ASN A 1 91 ? -14.610 3.700 16.678 1.00 94.00 91 ASN A CA 1
ATOM 689 C C . ASN A 1 91 ? -13.229 4.358 16.622 1.00 94.00 91 ASN A C 1
ATOM 691 O O . ASN A 1 91 ? -12.802 4.808 15.556 1.00 94.00 91 ASN A O 1
ATOM 695 N N . TYR A 1 92 ? -12.501 4.366 17.740 1.00 93.56 92 TYR A N 1
ATOM 696 C CA . TYR A 1 92 ? -11.136 4.875 17.805 1.00 93.56 92 TYR A CA 1
ATOM 697 C C . TYR A 1 92 ? -10.200 4.086 16.885 1.00 93.56 92 TYR A C 1
ATOM 699 O O . TYR A 1 92 ? -9.485 4.682 16.079 1.00 93.56 92 TYR A O 1
ATOM 707 N N . ALA A 1 93 ? -10.239 2.753 16.952 1.00 89.50 93 ALA A N 1
ATOM 708 C CA . ALA A 1 93 ? -9.440 1.884 16.097 1.00 89.50 93 ALA A CA 1
ATOM 709 C C . ALA A 1 93 ? -9.785 2.087 14.617 1.00 89.50 93 ALA A C 1
ATOM 711 O O . ALA A 1 93 ? -8.882 2.246 13.802 1.00 89.50 93 ALA A O 1
ATOM 712 N N . SER A 1 94 ? -11.073 2.162 14.273 1.00 90.69 94 SER A N 1
ATOM 713 C CA . SER A 1 94 ? -11.534 2.391 12.898 1.00 90.69 94 SER A CA 1
ATOM 714 C C . SER A 1 94 ? -11.038 3.727 12.355 1.00 90.69 94 SER A C 1
ATOM 716 O O . SER A 1 94 ? -10.510 3.780 11.247 1.00 90.69 94 SER A O 1
ATOM 718 N N . LYS A 1 95 ? -11.132 4.797 13.154 1.00 93.44 95 LYS A N 1
ATOM 719 C CA . LYS A 1 95 ? -10.617 6.117 12.781 1.00 93.44 95 LYS A CA 1
ATOM 720 C C . LYS A 1 95 ? -9.098 6.100 12.617 1.00 93.44 95 LYS A C 1
ATOM 722 O O . LYS A 1 95 ? -8.588 6.557 11.603 1.00 93.44 95 LYS A O 1
ATOM 727 N N . LYS A 1 96 ? -8.375 5.520 13.579 1.00 91.62 96 LYS A N 1
ATOM 728 C CA . LYS A 1 96 ? -6.909 5.455 13.549 1.00 91.62 96 LYS A CA 1
ATOM 729 C C . LYS A 1 96 ? -6.392 4.637 12.363 1.00 91.62 96 LYS A C 1
ATOM 731 O O . LYS A 1 96 ? -5.407 5.027 11.745 1.00 91.62 96 LYS A O 1
ATOM 736 N N . ILE A 1 97 ? -7.058 3.525 12.047 1.00 86.38 97 ILE A N 1
ATOM 737 C CA . ILE A 1 97 ? -6.755 2.691 10.881 1.00 86.38 97 ILE A CA 1
ATOM 738 C C . ILE A 1 97 ? -7.065 3.449 9.588 1.00 86.38 97 ILE A C 1
ATOM 740 O O . ILE A 1 97 ? -6.241 3.423 8.681 1.00 86.38 97 ILE A O 1
ATOM 744 N N . GLY A 1 98 ? -8.207 4.139 9.509 1.00 89.06 98 GLY A N 1
ATOM 745 C CA . GLY A 1 98 ? -8.564 4.970 8.357 1.00 89.06 98 GLY A CA 1
ATOM 746 C C . GLY A 1 98 ? -7.510 6.040 8.071 1.00 89.06 98 GLY A C 1
ATOM 747 O O . GLY A 1 98 ? -6.966 6.079 6.971 1.00 89.06 98 GLY A O 1
ATOM 748 N N . ASP A 1 99 ? -7.142 6.819 9.090 1.00 90.75 99 ASP A N 1
ATOM 749 C CA . ASP A 1 99 ? -6.138 7.883 8.974 1.00 90.75 99 ASP A CA 1
ATOM 750 C C . ASP A 1 99 ? -4.765 7.337 8.520 1.00 90.75 99 ASP A C 1
ATOM 752 O O . ASP A 1 99 ? -4.100 7.921 7.662 1.00 90.75 99 ASP A O 1
ATOM 756 N N . GLU A 1 100 ? -4.330 6.197 9.068 1.00 88.94 100 GLU A N 1
ATOM 757 C CA . GLU A 1 100 ? -3.059 5.551 8.710 1.00 88.94 100 GLU A CA 1
ATOM 758 C C . GLU A 1 100 ? -3.082 4.978 7.280 1.00 88.94 100 GLU A C 1
ATOM 760 O O . GLU A 1 100 ? -2.091 5.077 6.549 1.00 88.94 100 GLU A O 1
ATOM 765 N N . ILE A 1 101 ? -4.205 4.389 6.855 1.00 85.19 101 ILE A N 1
ATOM 766 C CA . ILE A 1 101 ? -4.385 3.885 5.487 1.00 85.19 101 ILE A CA 1
ATOM 767 C C . ILE A 1 101 ? -4.338 5.040 4.488 1.00 85.19 101 ILE A C 1
ATOM 769 O O . ILE A 1 101 ? -3.611 4.939 3.498 1.00 85.19 101 ILE A O 1
ATOM 773 N N . ASP A 1 102 ? -5.039 6.141 4.753 1.00 88.12 102 ASP A N 1
ATOM 774 C CA . ASP A 1 102 ? -5.048 7.307 3.867 1.00 88.12 102 ASP A CA 1
ATOM 775 C C . ASP A 1 102 ? -3.640 7.895 3.700 1.00 88.12 102 ASP A C 1
ATOM 777 O O . ASP A 1 102 ? -3.199 8.160 2.577 1.00 88.12 102 ASP A O 1
ATOM 781 N N . GLN A 1 103 ? -2.876 8.008 4.792 1.00 90.75 103 GLN A N 1
ATOM 782 C CA . GLN A 1 103 ? -1.478 8.446 4.733 1.00 90.75 103 GLN A CA 1
ATOM 783 C C . GLN A 1 103 ? -0.605 7.504 3.895 1.00 90.75 103 GLN A C 1
ATOM 785 O O . GLN A 1 103 ? 0.197 7.959 3.072 1.00 90.75 103 GLN A O 1
ATOM 790 N N . ARG A 1 104 ? -0.768 6.186 4.058 1.00 83.88 104 ARG A N 1
ATOM 791 C CA . ARG A 1 104 ? -0.028 5.188 3.269 1.00 83.88 104 ARG A CA 1
ATOM 792 C C . ARG A 1 104 ? -0.396 5.235 1.794 1.00 83.88 104 ARG A C 1
ATOM 794 O O . ARG A 1 104 ? 0.503 5.167 0.961 1.00 83.88 104 ARG A O 1
ATOM 801 N N . ILE A 1 105 ? -1.676 5.382 1.458 1.00 79.12 105 ILE A N 1
ATOM 802 C CA . ILE A 1 105 ? -2.138 5.488 0.069 1.00 79.12 105 ILE A CA 1
ATOM 803 C C . ILE A 1 105 ? -1.549 6.732 -0.595 1.00 79.12 105 ILE A C 1
ATOM 805 O O . ILE A 1 105 ? -1.044 6.639 -1.715 1.00 79.12 105 ILE A O 1
ATOM 809 N N . LEU A 1 106 ? -1.564 7.881 0.088 1.00 87.94 106 LEU A N 1
ATOM 810 C CA . LEU A 1 106 ? -0.971 9.114 -0.433 1.00 87.94 106 LEU A CA 1
ATOM 811 C C . LEU A 1 106 ? 0.528 8.950 -0.698 1.00 87.94 106 LEU A C 1
ATOM 813 O O . LEU A 1 106 ? 0.998 9.309 -1.777 1.00 87.94 106 LEU A O 1
ATOM 817 N N . LYS A 1 107 ? 1.258 8.340 0.241 1.00 86.62 107 LYS A N 1
ATOM 818 C CA . LYS A 1 107 ? 2.689 8.064 0.087 1.00 86.62 107 LYS A CA 1
ATOM 819 C C . LYS A 1 107 ? 2.973 7.103 -1.070 1.00 86.62 107 LYS A C 1
ATOM 821 O O . LYS A 1 107 ? 3.816 7.395 -1.910 1.00 86.62 107 LYS A O 1
ATOM 826 N N . ILE A 1 108 ? 2.230 5.998 -1.166 1.00 77.00 108 ILE A N 1
ATOM 827 C CA . ILE A 1 108 ? 2.366 5.024 -2.262 1.00 77.00 108 ILE A CA 1
ATOM 828 C C . ILE A 1 108 ? 2.082 5.687 -3.611 1.00 77.00 108 ILE A C 1
ATOM 830 O O . ILE A 1 108 ? 2.791 5.432 -4.583 1.00 77.00 108 ILE A O 1
ATOM 834 N N . LYS A 1 109 ? 1.057 6.541 -3.692 1.00 77.12 109 LYS A N 1
ATOM 835 C CA . LYS A 1 109 ? 0.710 7.261 -4.920 1.00 77.12 109 LYS A CA 1
ATOM 836 C C . LYS A 1 109 ? 1.836 8.194 -5.362 1.00 77.12 109 LYS A C 1
ATOM 838 O O . LYS A 1 109 ? 2.146 8.229 -6.554 1.00 77.12 109 LYS A O 1
ATOM 843 N N . ASP A 1 110 ? 2.436 8.924 -4.427 1.00 86.12 110 ASP A N 1
ATOM 844 C CA . ASP A 1 110 ? 3.556 9.826 -4.702 1.00 86.12 110 ASP A CA 1
ATOM 845 C C . ASP A 1 110 ? 4.806 9.054 -5.156 1.00 86.12 110 ASP A C 1
ATOM 847 O O . ASP A 1 110 ? 5.333 9.304 -6.241 1.00 86.12 110 ASP A O 1
ATOM 851 N N . GLU A 1 111 ? 5.199 8.017 -4.408 1.00 82.56 111 GLU A N 1
ATOM 852 C CA . GLU A 1 111 ? 6.335 7.150 -4.746 1.00 82.56 111 GLU A CA 1
ATOM 853 C C . GLU A 1 111 ? 6.149 6.463 -6.108 1.00 82.56 111 GLU A C 1
ATOM 855 O O . GLU A 1 111 ? 7.061 6.452 -6.937 1.00 82.56 111 GLU A O 1
ATOM 860 N N . THR A 1 112 ? 4.949 5.944 -6.385 1.00 71.50 112 THR A N 1
ATOM 861 C CA . THR A 1 112 ? 4.627 5.295 -7.665 1.00 71.50 112 THR A CA 1
ATOM 862 C C . THR A 1 112 ? 4.678 6.294 -8.819 1.00 71.50 112 THR A C 1
ATOM 864 O O . THR A 1 112 ? 5.228 5.986 -9.875 1.00 71.50 112 THR A O 1
ATOM 867 N N . SER A 1 113 ? 4.142 7.502 -8.630 1.00 78.44 113 SER A N 1
ATOM 868 C CA . SER A 1 113 ? 4.158 8.546 -9.663 1.00 78.44 113 SER A CA 1
ATOM 869 C C . SER A 1 113 ? 5.582 9.016 -9.960 1.00 78.44 113 SER A C 1
ATOM 871 O O . SER A 1 113 ? 5.952 9.172 -11.124 1.00 78.44 113 SER A O 1
ATOM 873 N N . SER A 1 114 ? 6.398 9.186 -8.918 1.00 88.50 114 SER A N 1
ATOM 874 C CA . SER A 1 114 ? 7.817 9.522 -9.036 1.00 88.50 114 SER A CA 1
ATOM 875 C C . SER A 1 114 ? 8.585 8.445 -9.810 1.00 88.50 114 SER A C 1
ATOM 877 O O . SER A 1 114 ? 9.244 8.747 -10.808 1.00 88.50 114 SER A O 1
ATOM 879 N N . LEU A 1 115 ? 8.405 7.172 -9.442 1.00 84.94 115 LEU A N 1
ATOM 880 C CA . LEU A 1 115 ? 9.059 6.047 -10.107 1.00 84.94 115 LEU A CA 1
ATOM 881 C C . LEU A 1 115 ? 8.637 5.917 -11.577 1.00 84.94 115 LEU A C 1
ATOM 883 O O . LEU A 1 115 ? 9.477 5.684 -12.446 1.00 84.94 115 LEU A O 1
ATOM 887 N N . ILE A 1 116 ? 7.345 6.083 -11.881 1.00 75.12 116 ILE A N 1
ATOM 888 C CA . ILE A 1 116 ? 6.845 6.066 -13.263 1.00 75.12 116 ILE A CA 1
ATOM 889 C C . ILE A 1 116 ? 7.495 7.190 -14.071 1.00 75.12 116 ILE A C 1
ATOM 891 O O . ILE A 1 116 ? 7.980 6.939 -15.175 1.00 75.12 116 ILE A O 1
ATOM 895 N N . ASN A 1 117 ? 7.557 8.406 -13.527 1.00 81.12 117 ASN A N 1
ATOM 896 C CA . ASN A 1 117 ? 8.185 9.537 -14.207 1.00 81.12 117 ASN A CA 1
ATOM 897 C C . ASN A 1 117 ? 9.676 9.296 -14.466 1.00 81.12 117 ASN A C 1
ATOM 899 O O . ASN A 1 117 ? 10.150 9.552 -15.575 1.00 81.12 117 ASN A O 1
ATOM 903 N N . GLU A 1 118 ? 10.404 8.751 -13.491 1.00 87.06 118 GLU A N 1
ATOM 904 C CA . GLU A 1 118 ? 11.812 8.389 -13.654 1.00 87.06 118 GLU A CA 1
ATOM 905 C C . GLU A 1 118 ? 11.993 7.337 -14.758 1.00 87.06 118 GLU A C 1
ATOM 907 O O . GLU A 1 118 ? 12.791 7.528 -15.677 1.00 87.06 118 GLU A O 1
ATOM 912 N N . LYS A 1 119 ? 11.205 6.252 -14.738 1.00 81.00 119 LYS A N 1
ATOM 913 C CA . LYS A 1 119 ? 11.283 5.187 -15.751 1.00 81.00 119 LYS A CA 1
ATOM 914 C C . LYS A 1 119 ? 10.908 5.679 -17.145 1.00 81.00 119 LYS A C 1
ATOM 916 O O . LYS A 1 119 ? 11.569 5.306 -18.110 1.00 81.00 119 LYS A O 1
ATOM 921 N N . VAL A 1 120 ? 9.897 6.537 -17.267 1.00 83.88 120 VAL A N 1
ATOM 922 C CA . VAL A 1 120 ? 9.521 7.151 -18.549 1.00 83.88 120 VAL A CA 1
ATOM 923 C C . VAL A 1 120 ? 10.625 8.084 -19.050 1.00 83.88 120 VAL A C 1
ATOM 925 O O . VAL A 1 120 ? 10.923 8.077 -20.243 1.00 83.88 120 VAL A O 1
ATOM 928 N N . SER A 1 121 ? 11.259 8.856 -18.167 1.00 83.25 121 SER A N 1
ATOM 929 C CA . SER A 1 121 ? 12.382 9.734 -18.520 1.00 83.25 121 SER A CA 1
ATOM 930 C C . SER A 1 121 ? 13.601 8.944 -19.010 1.00 83.25 121 SER A C 1
ATOM 932 O O . SER A 1 121 ? 14.169 9.255 -20.061 1.00 83.25 121 SER A O 1
ATOM 934 N N . LEU A 1 122 ? 13.954 7.863 -18.308 1.00 85.12 122 LEU A N 1
ATOM 935 C CA . LEU A 1 122 ? 15.021 6.952 -18.724 1.00 85.12 122 LEU A CA 1
ATOM 936 C C . LEU A 1 122 ? 14.705 6.306 -20.074 1.00 85.12 122 LEU A C 1
ATOM 938 O O . LEU A 1 122 ? 15.549 6.330 -20.963 1.00 85.12 122 LEU A O 1
ATOM 942 N N . LEU A 1 123 ? 13.478 5.812 -20.268 1.00 80.00 123 LEU A N 1
ATOM 943 C CA . LEU A 1 123 ? 13.057 5.238 -21.547 1.00 80.00 123 LEU A CA 1
ATOM 944 C C . LEU A 1 123 ? 13.125 6.255 -22.687 1.00 80.00 123 LEU A C 1
ATOM 946 O O . LEU A 1 123 ? 13.600 5.913 -23.764 1.00 80.00 123 LEU A O 1
ATOM 950 N N . LYS A 1 124 ? 12.691 7.503 -22.470 1.00 85.31 124 LYS A N 1
ATOM 951 C CA . LYS A 1 124 ? 12.832 8.571 -23.473 1.00 85.31 124 LYS A CA 1
ATOM 952 C C . LYS A 1 124 ? 14.297 8.796 -23.832 1.00 85.31 124 LYS A C 1
ATOM 954 O O . LYS A 1 124 ? 14.628 8.814 -25.013 1.00 85.31 124 LYS A O 1
ATOM 959 N N . THR A 1 125 ? 15.163 8.885 -22.826 1.00 89.62 125 THR A N 1
ATOM 960 C CA . THR A 1 125 ? 16.603 9.096 -23.015 1.00 89.62 125 THR A CA 1
ATOM 961 C C . THR A 1 125 ? 17.251 7.930 -23.770 1.00 89.62 125 THR A C 1
ATOM 963 O O . THR A 1 125 ? 17.998 8.145 -24.722 1.00 89.62 125 THR A O 1
ATOM 966 N N . GLU A 1 126 ? 16.935 6.683 -23.406 1.00 82.31 126 GLU A N 1
ATOM 967 C CA . GLU A 1 126 ? 17.432 5.490 -24.101 1.00 82.31 126 GLU A CA 1
ATOM 968 C C . GLU A 1 126 ? 16.925 5.408 -25.546 1.00 82.31 126 GLU A C 1
ATOM 970 O O . GLU A 1 126 ? 17.669 5.007 -26.443 1.00 82.31 126 GLU A O 1
ATOM 975 N N . LEU A 1 127 ? 15.674 5.802 -25.799 1.00 82.62 127 LEU A N 1
ATOM 976 C CA . LEU A 1 127 ? 15.071 5.783 -27.133 1.00 82.62 127 LEU A CA 1
ATOM 977 C C . LEU A 1 127 ? 15.661 6.885 -28.028 1.00 82.62 127 LEU A C 1
ATOM 979 O O . LEU A 1 127 ? 15.930 6.647 -29.211 1.00 82.62 127 LEU A O 1
ATOM 983 N N . GLU A 1 128 ? 15.939 8.062 -27.465 1.00 87.88 128 GLU A N 1
ATOM 984 C CA . GLU A 1 128 ? 16.681 9.134 -28.133 1.00 87.88 128 GLU A CA 1
ATOM 985 C C . GLU A 1 128 ? 18.114 8.702 -28.469 1.00 87.88 128 GLU A C 1
ATOM 987 O O . GLU A 1 128 ? 18.517 8.801 -29.633 1.00 87.88 128 GLU A O 1
ATOM 992 N N . ASP A 1 129 ? 18.859 8.136 -27.512 1.00 87.25 129 ASP A N 1
ATOM 993 C CA . ASP A 1 129 ? 20.225 7.647 -27.749 1.00 87.25 129 ASP A CA 1
ATOM 994 C C . ASP A 1 129 ? 20.248 6.512 -28.786 1.00 87.25 129 ASP A C 1
ATOM 996 O O . ASP A 1 129 ? 21.047 6.525 -29.729 1.00 87.25 129 ASP A O 1
ATOM 1000 N N . ALA A 1 130 ? 19.305 5.567 -28.707 1.00 75.38 130 ALA A N 1
ATOM 1001 C CA . ALA A 1 130 ? 19.153 4.507 -29.700 1.00 75.38 130 ALA A CA 1
ATOM 1002 C C . ALA A 1 130 ? 18.873 5.069 -31.104 1.00 75.38 130 ALA A C 1
ATOM 1004 O O . ALA A 1 130 ? 19.446 4.589 -32.089 1.00 75.38 130 ALA A O 1
ATOM 1005 N N . THR A 1 131 ? 18.047 6.113 -31.213 1.00 80.12 131 THR A N 1
ATOM 1006 C CA . THR A 1 131 ? 17.736 6.774 -32.488 1.00 80.12 131 THR A CA 1
ATOM 1007 C C . THR A 1 131 ? 18.954 7.502 -33.053 1.00 80.12 131 THR A C 1
ATOM 1009 O O . THR A 1 131 ? 19.267 7.351 -34.239 1.00 80.12 131 THR A O 1
ATOM 1012 N N . ILE A 1 132 ? 19.687 8.246 -32.220 1.00 82.94 132 ILE A N 1
ATOM 1013 C CA . ILE A 1 132 ? 20.917 8.948 -32.617 1.00 82.94 132 ILE A CA 1
ATOM 1014 C C . ILE A 1 132 ? 21.971 7.941 -33.085 1.00 82.94 132 ILE A C 1
ATOM 1016 O O . ILE A 1 132 ? 22.551 8.086 -34.167 1.00 82.94 132 ILE A O 1
ATOM 1020 N N . LYS A 1 133 ? 22.188 6.874 -32.312 1.00 80.69 133 LYS A N 1
ATOM 1021 C CA . LYS A 1 133 ? 23.148 5.817 -32.633 1.00 80.69 133 LYS A CA 1
ATOM 1022 C C . LYS A 1 133 ? 22.770 5.067 -33.910 1.00 80.69 133 LYS A C 1
ATOM 1024 O O . LYS A 1 133 ? 23.648 4.777 -34.725 1.00 80.69 133 LYS A O 1
ATOM 1029 N N . SER A 1 134 ? 21.478 4.799 -34.112 1.00 77.81 134 SER A N 1
ATOM 1030 C CA . SER A 1 134 ? 20.945 4.205 -35.341 1.00 77.81 134 SER A CA 1
ATOM 1031 C C . SER A 1 134 ? 21.239 5.090 -36.556 1.00 77.81 134 SER A C 1
ATOM 1033 O O . SER A 1 134 ? 21.872 4.631 -37.508 1.00 77.81 134 SER A O 1
ATOM 1035 N N . ARG A 1 135 ? 20.910 6.390 -36.493 1.00 81.00 135 ARG A N 1
ATOM 1036 C CA . ARG A 1 135 ? 21.217 7.353 -37.568 1.00 81.00 135 ARG A CA 1
ATOM 1037 C C . ARG A 1 135 ? 22.712 7.410 -37.867 1.00 81.00 135 ARG A C 1
ATOM 1039 O O . ARG A 1 135 ? 23.102 7.320 -39.028 1.00 81.00 135 ARG A O 1
ATOM 1046 N N . LYS A 1 136 ? 23.561 7.496 -36.838 1.00 80.56 136 LYS A N 1
ATOM 1047 C CA . LYS A 1 136 ? 25.021 7.538 -37.010 1.00 80.56 136 LYS A CA 1
ATOM 1048 C C . LYS A 1 136 ? 25.551 6.280 -37.701 1.00 80.56 136 LYS A C 1
ATOM 1050 O O . LYS A 1 136 ? 26.386 6.391 -38.598 1.00 80.56 136 LYS A O 1
ATOM 1055 N N . MET A 1 137 ? 25.055 5.097 -37.328 1.00 76.69 137 MET A N 1
ATOM 1056 C CA . MET A 1 137 ? 25.425 3.840 -37.989 1.00 76.69 137 MET A CA 1
ATOM 1057 C C . MET A 1 137 ? 24.963 3.801 -39.447 1.00 76.69 137 MET A C 1
ATOM 1059 O O . MET A 1 137 ? 25.745 3.408 -40.310 1.00 76.69 137 MET A O 1
ATOM 1063 N N . LEU A 1 138 ? 23.733 4.238 -39.734 1.00 78.25 138 LEU A N 1
ATOM 1064 C CA . LEU A 1 138 ? 23.207 4.302 -41.099 1.00 78.25 138 LEU A CA 1
ATOM 1065 C C . LEU A 1 138 ? 24.044 5.235 -41.982 1.00 78.25 138 LEU A C 1
ATOM 1067 O O . LEU A 1 138 ? 24.499 4.809 -43.040 1.00 78.25 138 LEU A O 1
ATOM 1071 N N . PHE A 1 139 ? 24.330 6.458 -41.523 1.00 79.19 139 PHE A N 1
ATOM 1072 C CA . PHE A 1 139 ? 25.179 7.400 -42.260 1.00 79.19 139 PHE A CA 1
ATOM 1073 C C . PHE A 1 139 ? 26.601 6.877 -42.456 1.00 79.19 139 PHE A C 1
ATOM 1075 O O . PHE A 1 139 ? 27.149 7.003 -43.546 1.00 79.19 139 PHE A O 1
ATOM 1082 N N . THR A 1 140 ? 27.190 6.251 -41.434 1.00 75.75 140 THR A N 1
ATOM 1083 C CA . THR A 1 140 ? 28.544 5.681 -41.537 1.00 75.75 140 THR A CA 1
ATOM 1084 C C . THR A 1 140 ? 28.584 4.549 -42.561 1.00 75.75 140 THR A C 1
ATOM 1086 O O . THR A 1 140 ? 29.463 4.523 -43.417 1.00 75.75 140 THR A O 1
ATOM 1089 N N . ASN A 1 141 ? 27.611 3.636 -42.521 1.00 74.19 141 ASN A N 1
ATOM 1090 C CA . ASN A 1 141 ? 27.534 2.540 -43.484 1.00 74.19 141 ASN A CA 1
ATOM 1091 C C . ASN A 1 141 ? 27.301 3.060 -44.908 1.00 74.19 141 ASN A C 1
ATOM 1093 O O . ASN A 1 141 ? 27.942 2.579 -45.840 1.00 74.19 141 ASN A O 1
ATOM 1097 N N . LEU A 1 142 ? 26.436 4.065 -45.074 1.00 81.00 142 LEU A N 1
ATOM 1098 C CA . LEU A 1 142 ? 26.193 4.703 -46.365 1.00 81.00 142 LEU A CA 1
ATOM 1099 C C . LEU A 1 142 ? 27.458 5.394 -46.898 1.00 81.00 142 LEU A C 1
ATOM 1101 O O . LEU A 1 142 ? 27.797 5.221 -48.065 1.00 81.00 142 LEU A O 1
ATOM 1105 N N . ALA A 1 143 ? 28.192 6.114 -46.046 1.00 75.81 143 ALA A N 1
ATOM 1106 C CA . ALA A 1 143 ? 29.437 6.786 -46.410 1.00 75.81 143 ALA A CA 1
ATOM 1107 C C . ALA A 1 143 ? 30.539 5.796 -46.813 1.00 75.81 143 ALA A C 1
ATOM 1109 O O . ALA A 1 143 ? 31.215 6.013 -47.818 1.00 75.81 143 ALA A O 1
ATOM 1110 N N . ILE A 1 144 ? 30.697 4.689 -46.075 1.00 76.12 144 ILE A N 1
ATOM 1111 C CA . ILE A 1 144 ? 31.645 3.622 -46.426 1.00 76.12 144 ILE A CA 1
ATOM 1112 C C . ILE A 1 144 ? 31.250 3.000 -47.766 1.00 76.12 144 ILE A C 1
ATOM 1114 O O . ILE A 1 144 ? 32.081 2.925 -48.666 1.00 76.12 144 ILE A O 1
ATOM 1118 N N . SER A 1 145 ? 29.982 2.612 -47.930 1.00 70.31 145 SER A N 1
ATOM 1119 C CA . SER A 1 145 ? 29.502 1.996 -49.170 1.00 70.31 145 SER A CA 1
ATOM 1120 C C . SER A 1 145 ? 29.649 2.931 -50.374 1.00 70.31 145 SER A C 1
ATOM 1122 O O . SER A 1 145 ? 30.096 2.494 -51.432 1.00 70.31 145 SER A O 1
ATOM 1124 N N . GLY A 1 146 ? 29.312 4.215 -50.222 1.00 77.06 146 GLY A N 1
ATOM 1125 C CA . GLY A 1 146 ? 29.472 5.223 -51.270 1.00 77.06 146 GLY A CA 1
ATOM 1126 C C . GLY A 1 146 ? 30.940 5.450 -51.634 1.00 77.06 146 GLY A C 1
ATOM 1127 O O . GLY A 1 146 ? 31.285 5.486 -52.813 1.00 77.06 146 GLY A O 1
ATOM 1128 N N . SER A 1 147 ? 31.821 5.506 -50.631 1.00 71.56 147 SER A N 1
ATOM 1129 C CA . SER A 1 147 ? 33.268 5.638 -50.846 1.00 71.56 147 SER A CA 1
ATOM 1130 C C . SER A 1 147 ? 33.847 4.418 -51.567 1.00 71.56 147 SER A C 1
ATOM 1132 O O . SER A 1 147 ? 34.638 4.568 -52.495 1.00 71.56 147 SER A O 1
ATOM 1134 N N . SER A 1 148 ? 33.424 3.205 -51.196 1.00 74.69 148 SER A N 1
ATOM 1135 C CA . SER A 1 148 ? 33.828 1.969 -51.876 1.00 74.69 148 SER A CA 1
ATOM 1136 C C . SER A 1 148 ? 33.335 1.914 -53.323 1.00 74.69 148 SER A C 1
ATOM 1138 O O . SER A 1 148 ? 34.105 1.546 -54.207 1.00 74.69 148 SER A O 1
ATOM 1140 N N . ALA A 1 149 ? 32.088 2.315 -53.587 1.00 73.38 149 ALA A N 1
ATOM 1141 C CA . ALA A 1 149 ? 31.545 2.367 -54.943 1.00 73.38 149 ALA A CA 1
ATOM 1142 C C . ALA A 1 149 ? 32.316 3.362 -55.828 1.00 73.38 149 ALA A C 1
ATOM 1144 O O . ALA A 1 149 ? 32.669 3.031 -56.959 1.00 73.38 149 ALA A O 1
ATOM 1145 N N . LEU A 1 150 ? 32.647 4.544 -55.295 1.00 76.12 150 LEU A N 1
ATOM 1146 C CA . LEU A 1 150 ? 33.466 5.540 -55.991 1.00 76.12 150 LEU A CA 1
ATOM 1147 C C . LEU A 1 150 ? 34.873 5.020 -56.294 1.00 76.12 150 LEU A C 1
ATOM 1149 O O . LEU A 1 150 ? 35.323 5.117 -57.434 1.00 76.12 150 LEU A O 1
ATOM 1153 N N . LEU A 1 151 ? 35.553 4.426 -55.309 1.00 76.44 151 LEU A N 1
ATOM 1154 C CA . LEU A 1 151 ? 36.884 3.848 -55.514 1.00 76.44 151 LEU A CA 1
ATOM 1155 C C . LEU A 1 151 ? 36.868 2.765 -56.596 1.00 76.44 151 LEU A C 1
ATOM 1157 O O . LEU A 1 151 ? 37.759 2.738 -57.441 1.00 76.44 151 LEU A O 1
ATOM 1161 N N . MET A 1 152 ? 35.841 1.916 -56.623 1.00 70.69 152 MET A N 1
ATOM 1162 C CA . MET A 1 152 ? 35.736 0.873 -57.642 1.00 70.69 152 MET A CA 1
ATOM 1163 C C . MET A 1 152 ? 35.391 1.405 -59.026 1.00 70.69 152 MET A C 1
ATOM 1165 O O . MET A 1 152 ? 35.932 0.900 -60.009 1.00 70.69 152 MET A O 1
ATOM 1169 N N . ALA A 1 153 ? 34.586 2.462 -59.125 1.00 69.81 153 ALA A N 1
ATOM 1170 C CA . ALA A 1 153 ? 34.379 3.160 -60.390 1.00 69.81 153 ALA A CA 1
ATOM 1171 C C . ALA A 1 153 ? 35.696 3.754 -60.927 1.00 69.81 153 ALA A C 1
ATOM 1173 O O . ALA A 1 153 ? 35.993 3.619 -62.114 1.00 69.81 153 ALA A O 1
ATOM 1174 N N . VAL A 1 154 ? 36.521 4.344 -60.053 1.00 73.00 154 VAL A N 1
ATOM 1175 C CA . VAL A 1 154 ? 37.839 4.893 -60.417 1.00 73.00 154 VAL A CA 1
ATOM 1176 C C . VAL A 1 154 ? 38.805 3.788 -60.848 1.00 73.00 154 VAL A C 1
ATOM 1178 O O . VAL A 1 154 ? 39.434 3.913 -61.897 1.00 73.00 154 VAL A O 1
ATOM 1181 N N . ILE A 1 155 ? 38.897 2.688 -60.095 1.00 70.75 155 ILE A N 1
ATOM 1182 C CA . ILE A 1 155 ? 39.754 1.542 -60.444 1.00 70.75 155 ILE A CA 1
ATOM 1183 C C . ILE A 1 155 ? 39.317 0.935 -61.782 1.00 70.75 155 ILE A C 1
ATOM 1185 O O . ILE A 1 155 ? 40.159 0.701 -62.649 1.00 70.75 155 ILE A O 1
ATOM 1189 N N . GLY A 1 156 ? 38.010 0.748 -61.990 1.00 66.94 156 GLY A N 1
ATOM 1190 C CA . GLY A 1 156 ? 37.460 0.271 -63.258 1.00 66.94 156 GLY A CA 1
ATOM 1191 C C . GLY A 1 156 ? 37.791 1.204 -64.424 1.00 66.94 156 GLY A C 1
ATOM 1192 O O . GLY A 1 156 ? 38.182 0.740 -65.494 1.00 66.94 156 GLY A O 1
ATOM 1193 N N . PHE A 1 157 ? 37.713 2.520 -64.217 1.00 71.44 157 PHE A N 1
ATOM 1194 C CA . PHE A 1 157 ? 38.058 3.514 -65.233 1.00 71.44 157 PHE A CA 1
ATOM 1195 C C . PHE A 1 157 ? 39.558 3.530 -65.571 1.00 71.44 157 PHE A C 1
ATOM 1197 O O . PHE A 1 157 ? 39.926 3.562 -66.747 1.00 71.44 157 PHE A O 1
ATOM 1204 N N . VAL A 1 158 ? 40.437 3.464 -64.566 1.00 70.06 158 VAL A N 1
ATOM 1205 C CA . VAL A 1 158 ? 41.896 3.410 -64.763 1.00 70.06 158 VAL A CA 1
ATOM 1206 C C . VAL A 1 158 ? 42.297 2.115 -65.470 1.00 70.06 158 VAL A C 1
ATOM 1208 O O . VAL A 1 158 ? 43.054 2.159 -66.439 1.00 70.06 158 VAL A O 1
ATOM 1211 N N . TYR A 1 159 ? 41.729 0.977 -65.063 1.00 65.50 159 TYR A N 1
ATOM 1212 C CA . TYR A 1 159 ? 41.964 -0.307 -65.723 1.00 65.50 159 TYR A CA 1
ATOM 1213 C C . TYR A 1 159 ? 41.495 -0.292 -67.184 1.00 65.50 159 TYR A C 1
ATOM 1215 O O . TYR A 1 159 ? 42.223 -0.730 -68.077 1.00 65.50 159 TYR A O 1
ATOM 1223 N N . LYS A 1 160 ? 40.315 0.290 -67.448 1.00 64.38 160 LYS A N 1
ATOM 1224 C CA . LYS A 1 160 ? 39.775 0.504 -68.798 1.00 64.38 160 LYS A CA 1
ATOM 1225 C C . LYS A 1 160 ? 40.734 1.323 -69.672 1.00 64.38 160 LYS A C 1
ATOM 1227 O O . LYS A 1 160 ? 40.916 1.002 -70.840 1.00 64.38 160 LYS A O 1
ATOM 1232 N N . LYS A 1 161 ? 41.362 2.364 -69.115 1.00 67.06 161 LYS A N 1
ATOM 1233 C CA . LYS A 1 161 ? 42.298 3.230 -69.848 1.00 67.06 161 LYS A CA 1
ATOM 1234 C C . LYS A 1 161 ? 43.628 2.536 -70.172 1.00 67.06 161 LYS A C 1
ATOM 1236 O O . LYS A 1 161 ? 44.210 2.829 -71.208 1.00 67.06 161 LYS A O 1
ATOM 1241 N N . ILE A 1 162 ? 44.100 1.640 -69.304 1.00 65.25 162 ILE A N 1
ATOM 1242 C CA . ILE A 1 162 ? 45.387 0.941 -69.471 1.00 65.25 162 ILE A CA 1
ATOM 1243 C C . ILE A 1 162 ? 45.261 -0.277 -70.401 1.00 65.25 162 ILE A C 1
ATOM 1245 O O . ILE A 1 162 ? 46.216 -0.612 -71.094 1.00 65.25 162 ILE A O 1
ATOM 1249 N N . THR A 1 163 ? 44.094 -0.929 -70.445 1.00 58.81 163 THR A N 1
ATOM 1250 C CA . THR A 1 163 ? 43.992 -2.303 -70.978 1.00 58.81 163 THR A CA 1
ATOM 1251 C C . THR A 1 163 ? 43.314 -2.415 -72.350 1.00 58.81 163 THR A C 1
ATOM 1253 O O . THR A 1 163 ? 43.330 -3.487 -72.946 1.00 58.81 163 THR A O 1
ATOM 1256 N N . ILE A 1 164 ? 42.714 -1.358 -72.911 1.00 58.16 164 ILE A N 1
ATOM 1257 C CA . ILE A 1 164 ? 41.865 -1.544 -74.102 1.00 58.16 164 ILE A CA 1
ATOM 1258 C C . ILE A 1 164 ? 42.562 -1.171 -75.398 1.00 58.16 164 ILE A C 1
ATOM 1260 O O . ILE A 1 164 ? 42.540 -0.021 -75.833 1.00 58.16 164 ILE A O 1
ATOM 1264 N N . GLY A 1 165 ? 43.038 -2.230 -76.052 1.00 54.19 165 GLY A N 1
ATOM 1265 C CA . GLY A 1 165 ? 42.794 -2.461 -77.475 1.00 54.19 165 GLY A CA 1
ATOM 1266 C C . GLY A 1 165 ? 41.574 -3.358 -77.754 1.00 54.19 165 GLY A C 1
ATOM 1267 O O . GLY A 1 165 ? 40.902 -3.134 -78.752 1.00 54.19 165 GLY A O 1
ATOM 1268 N N . GLN A 1 166 ? 41.215 -4.324 -76.894 1.00 57.91 166 GLN A N 1
ATOM 1269 C CA . GLN A 1 166 ? 40.004 -5.159 -77.042 1.00 57.91 166 GLN A CA 1
ATOM 1270 C C . GLN A 1 166 ? 39.501 -5.602 -75.656 1.00 57.91 166 GLN A C 1
ATOM 1272 O O . GLN A 1 166 ? 40.271 -6.134 -74.862 1.00 57.91 166 GLN A O 1
ATOM 1277 N N . LEU A 1 167 ? 38.229 -5.343 -75.331 1.00 56.75 167 LEU A N 1
ATOM 1278 C CA . LEU A 1 167 ? 37.617 -5.780 -74.070 1.00 56.75 167 LEU A CA 1
ATOM 1279 C C . LEU A 1 167 ? 36.983 -7.151 -74.241 1.00 56.75 167 LEU A C 1
ATOM 1281 O O . LEU A 1 167 ? 35.957 -7.265 -74.907 1.00 56.75 167 LEU A O 1
ATOM 1285 N N . ASP A 1 168 ? 37.530 -8.143 -73.551 1.00 65.06 168 ASP A N 1
ATOM 1286 C CA . ASP A 1 168 ? 36.789 -9.356 -73.240 1.00 65.06 168 ASP A CA 1
ATOM 1287 C C . ASP A 1 168 ? 35.843 -9.074 -72.046 1.00 65.06 168 ASP A C 1
ATOM 1289 O O . ASP A 1 168 ? 36.319 -8.708 -70.958 1.00 65.06 168 ASP A O 1
ATOM 1293 N N . PRO A 1 169 ? 34.511 -9.214 -72.208 1.00 65.44 169 PRO A N 1
ATOM 1294 C CA . PRO A 1 169 ? 33.540 -9.099 -71.118 1.00 65.44 169 PRO A CA 1
ATOM 1295 C C . PRO A 1 169 ? 33.884 -9.953 -69.886 1.00 65.44 169 PRO A C 1
ATOM 1297 O O . PRO A 1 169 ? 33.571 -9.556 -68.758 1.00 65.44 169 PRO A O 1
ATOM 1300 N N . PHE A 1 170 ? 34.579 -11.081 -70.067 1.00 69.06 170 PHE A N 1
ATOM 1301 C CA . PHE A 1 170 ? 34.987 -11.961 -68.972 1.00 69.06 170 PHE A CA 1
ATOM 1302 C C . PHE A 1 170 ? 36.031 -11.330 -68.041 1.00 69.06 170 PHE A C 1
ATOM 1304 O O . PHE A 1 170 ? 35.982 -11.539 -66.824 1.00 69.06 170 PHE A O 1
ATOM 1311 N N . ILE A 1 171 ? 36.943 -10.506 -68.566 1.00 69.81 171 ILE A N 1
ATOM 1312 C CA . ILE A 1 171 ? 37.977 -9.838 -67.759 1.00 69.81 171 ILE A CA 1
ATOM 1313 C C . ILE A 1 171 ? 37.343 -8.766 -66.866 1.00 69.81 171 ILE A C 1
ATOM 1315 O O . ILE A 1 171 ? 37.647 -8.690 -65.673 1.00 69.81 171 ILE A O 1
ATOM 1319 N N . LEU A 1 172 ? 36.401 -7.985 -67.407 1.00 70.38 172 LEU A N 1
ATOM 1320 C CA . LEU A 1 172 ? 35.645 -6.996 -66.630 1.00 70.38 172 LEU A CA 1
ATOM 1321 C C . LEU A 1 172 ? 34.863 -7.650 -65.487 1.00 70.38 172 LEU A C 1
ATOM 1323 O O . LEU A 1 172 ? 34.894 -7.154 -64.360 1.00 70.38 172 LEU A O 1
ATOM 1327 N N . PHE A 1 173 ? 34.213 -8.785 -65.753 1.00 71.75 173 PHE A N 1
ATOM 1328 C CA . PHE A 1 173 ? 33.468 -9.520 -64.733 1.00 71.75 173 PHE A CA 1
ATOM 1329 C C . PHE A 1 173 ? 34.374 -10.025 -63.597 1.00 71.75 173 PHE A C 1
ATOM 1331 O O . PHE A 1 173 ? 34.049 -9.848 -62.422 1.00 71.75 173 PHE A O 1
ATOM 1338 N N . ARG A 1 174 ? 35.555 -10.575 -63.924 1.00 74.56 174 ARG A N 1
ATOM 1339 C CA . ARG A 1 174 ? 36.547 -11.037 -62.932 1.00 74.56 174 ARG A CA 1
ATOM 1340 C C . ARG A 1 174 ? 37.030 -9.905 -62.024 1.00 74.56 174 ARG A C 1
ATOM 1342 O O . ARG A 1 174 ? 37.135 -10.096 -60.815 1.00 74.56 174 ARG A O 1
ATOM 1349 N N . ILE A 1 175 ? 37.291 -8.727 -62.587 1.00 74.38 175 ILE A N 1
ATOM 1350 C CA . ILE A 1 175 ? 37.768 -7.564 -61.824 1.00 74.38 175 ILE A CA 1
ATOM 1351 C C . ILE A 1 175 ? 36.697 -7.071 -60.858 1.00 74.38 175 ILE A C 1
ATOM 1353 O O . ILE A 1 175 ? 37.006 -6.808 -59.697 1.00 74.38 175 ILE A O 1
ATOM 1357 N N . ILE A 1 176 ? 35.440 -6.996 -61.305 1.00 76.31 176 ILE A N 1
ATOM 1358 C CA . ILE A 1 176 ? 34.308 -6.596 -60.459 1.00 76.31 176 ILE A CA 1
ATOM 1359 C C . ILE A 1 176 ? 34.086 -7.616 -59.331 1.00 76.31 176 ILE A C 1
ATOM 1361 O O . ILE A 1 176 ? 33.865 -7.219 -58.187 1.00 76.31 176 ILE A O 1
ATOM 1365 N N . LEU A 1 177 ? 34.208 -8.919 -59.612 1.00 75.81 177 LEU A N 1
ATOM 1366 C CA . LEU A 1 177 ? 34.096 -9.968 -58.594 1.00 75.81 177 LEU A CA 1
ATOM 1367 C C . LEU A 1 177 ? 35.186 -9.869 -57.521 1.00 75.81 177 LEU A C 1
ATOM 1369 O O . LEU A 1 177 ? 34.863 -9.867 -56.333 1.00 75.81 177 LEU A O 1
ATOM 1373 N N . VAL A 1 178 ? 36.460 -9.738 -57.911 1.00 77.12 178 VAL A N 1
ATOM 1374 C CA . VAL A 1 178 ? 37.576 -9.597 -56.952 1.00 77.12 178 VAL A CA 1
ATOM 1375 C C . VAL A 1 178 ? 37.444 -8.311 -56.151 1.00 77.12 178 VAL A C 1
ATOM 1377 O O . VAL A 1 178 ? 37.608 -8.316 -54.935 1.00 77.12 178 VAL A O 1
ATOM 1380 N N . SER A 1 179 ? 37.090 -7.214 -56.814 1.00 77.88 179 SER A N 1
ATOM 1381 C CA . SER A 1 179 ? 36.793 -5.927 -56.189 1.00 77.88 179 SER A CA 1
ATOM 1382 C C . SER A 1 179 ? 35.719 -6.051 -55.096 1.00 77.88 179 SER A C 1
ATOM 1384 O O . SER A 1 179 ? 35.924 -5.599 -53.965 1.00 77.88 179 SER A O 1
ATOM 1386 N N . CYS A 1 180 ? 34.603 -6.720 -55.399 1.00 77.12 180 CYS A N 1
ATOM 1387 C CA . CYS A 1 180 ? 33.519 -6.956 -54.450 1.00 77.12 180 CYS A CA 1
ATOM 1388 C C . CYS A 1 180 ? 33.966 -7.860 -53.291 1.00 77.12 180 CYS A C 1
ATOM 1390 O O . CYS A 1 180 ? 33.691 -7.565 -52.125 1.00 77.12 180 CYS A O 1
ATOM 1392 N N . ALA A 1 181 ? 34.724 -8.916 -53.596 1.00 78.75 181 ALA A N 1
ATOM 1393 C CA . ALA A 1 181 ? 35.249 -9.845 -52.604 1.00 78.75 181 ALA A CA 1
ATOM 1394 C C . ALA A 1 181 ? 36.209 -9.162 -51.617 1.00 78.75 181 ALA A C 1
ATOM 1396 O O . ALA A 1 181 ? 36.076 -9.337 -50.402 1.00 78.75 181 ALA A O 1
ATOM 1397 N N . VAL A 1 182 ? 37.131 -8.338 -52.126 1.00 80.06 182 VAL A N 1
ATOM 1398 C CA . VAL A 1 182 ? 38.071 -7.541 -51.323 1.00 80.06 182 VAL A CA 1
ATOM 1399 C C . VAL A 1 182 ? 37.320 -6.506 -50.483 1.00 80.06 182 VAL A C 1
ATOM 1401 O O . VAL A 1 182 ? 37.603 -6.363 -49.294 1.00 80.06 182 VAL A O 1
ATOM 1404 N N . GLY A 1 183 ? 36.316 -5.831 -51.053 1.00 77.00 183 GLY A N 1
ATOM 1405 C CA . GLY A 1 183 ? 35.477 -4.872 -50.327 1.00 77.00 183 GLY A CA 1
ATOM 1406 C C . GLY A 1 183 ? 34.712 -5.503 -49.157 1.00 77.00 183 GLY A C 1
ATOM 1407 O O . GLY A 1 183 ? 34.748 -4.987 -48.036 1.00 77.00 183 GLY A O 1
ATOM 1408 N N . ALA A 1 184 ? 34.071 -6.654 -49.384 1.00 75.62 184 ALA A N 1
ATOM 1409 C CA . ALA A 1 184 ? 33.382 -7.410 -48.338 1.00 75.62 184 ALA A CA 1
ATOM 1410 C C . ALA A 1 184 ? 34.355 -7.920 -47.256 1.00 75.62 184 ALA A C 1
ATOM 1412 O O . ALA A 1 184 ? 34.057 -7.837 -46.060 1.00 75.62 184 ALA A O 1
ATOM 1413 N N . GLY A 1 185 ? 35.544 -8.378 -47.666 1.00 76.69 185 GLY A N 1
ATOM 1414 C CA . GLY A 1 185 ? 36.604 -8.836 -46.765 1.00 76.69 185 GLY A CA 1
ATOM 1415 C C . GLY A 1 185 ? 37.126 -7.726 -45.849 1.00 76.69 185 GLY A C 1
ATOM 1416 O O . GLY A 1 185 ? 37.221 -7.916 -44.635 1.00 76.69 185 GLY A O 1
ATOM 1417 N N . LEU A 1 186 ? 37.377 -6.531 -46.393 1.00 80.00 186 LEU A N 1
ATOM 1418 C CA . LEU A 1 186 ? 37.812 -5.366 -45.615 1.00 80.00 186 LEU A CA 1
ATOM 1419 C C . LEU A 1 186 ? 36.753 -4.919 -44.598 1.00 80.00 186 LEU A C 1
ATOM 1421 O O . LEU A 1 186 ? 37.083 -4.682 -43.435 1.00 80.00 186 LEU A O 1
ATOM 1425 N N . MET A 1 187 ? 35.474 -4.851 -44.990 1.00 74.56 187 MET A N 1
ATOM 1426 C CA . MET A 1 187 ? 34.394 -4.518 -44.050 1.00 74.56 187 MET A CA 1
ATOM 1427 C C . MET A 1 187 ? 34.249 -5.558 -42.937 1.00 74.56 187 MET A C 1
ATOM 1429 O O . MET A 1 187 ? 34.001 -5.194 -41.784 1.00 74.56 187 MET A O 1
ATOM 1433 N N . SER A 1 188 ? 34.413 -6.841 -43.266 1.00 76.69 188 SER A N 1
ATOM 1434 C CA . SER A 1 188 ? 34.425 -7.915 -42.275 1.00 76.69 188 SER A CA 1
ATOM 1435 C C . SER A 1 188 ? 35.562 -7.731 -41.264 1.00 76.69 188 SER A C 1
ATOM 1437 O O . SER A 1 188 ? 35.308 -7.692 -40.056 1.00 76.69 188 SER A O 1
ATOM 1439 N N . GLY A 1 189 ? 36.789 -7.504 -41.745 1.00 74.75 189 GLY A N 1
ATOM 1440 C CA . GLY A 1 189 ? 37.956 -7.256 -40.897 1.00 74.75 189 GLY A CA 1
ATOM 1441 C C . GLY A 1 189 ? 37.778 -6.041 -39.983 1.00 74.75 189 GLY A C 1
ATOM 1442 O O . GLY A 1 189 ? 38.025 -6.127 -38.779 1.00 74.75 189 GLY A O 1
ATOM 1443 N N . LEU A 1 190 ? 37.259 -4.930 -40.518 1.00 78.25 190 LEU A N 1
ATOM 1444 C CA . LEU A 1 190 ? 36.980 -3.716 -39.744 1.00 78.25 190 LEU A CA 1
ATOM 1445 C C . LEU A 1 190 ? 35.917 -3.944 -38.664 1.00 78.25 190 LEU A C 1
ATOM 1447 O O . LEU A 1 190 ? 36.111 -3.530 -37.520 1.00 78.25 190 LEU A O 1
ATOM 1451 N N . LYS A 1 191 ? 34.813 -4.631 -38.984 1.00 72.00 191 LYS A N 1
ATOM 1452 C CA . LYS A 1 191 ? 33.779 -4.970 -37.992 1.00 72.00 191 LYS A CA 1
ATOM 1453 C C . LYS A 1 191 ? 34.317 -5.901 -36.911 1.00 72.00 191 LYS A C 1
ATOM 1455 O O . LYS A 1 191 ? 34.002 -5.709 -35.736 1.00 72.00 191 LYS A O 1
ATOM 1460 N N . MET A 1 192 ? 35.145 -6.876 -37.281 1.00 72.25 192 MET A N 1
ATOM 1461 C CA . MET A 1 192 ? 35.767 -7.792 -36.329 1.00 72.25 192 MET A CA 1
ATOM 1462 C C . MET A 1 192 ? 36.709 -7.036 -35.383 1.00 72.25 192 MET A C 1
ATOM 1464 O O . MET A 1 192 ? 36.585 -7.167 -34.165 1.00 72.25 192 MET A O 1
ATOM 1468 N N . TRP A 1 193 ? 37.543 -6.142 -35.915 1.00 74.31 193 TRP A N 1
ATOM 1469 C CA . TRP A 1 193 ? 38.417 -5.269 -35.128 1.00 74.31 193 TRP A CA 1
ATOM 1470 C C . TRP A 1 193 ? 37.646 -4.336 -34.184 1.00 74.31 193 TRP A C 1
ATOM 1472 O O . TRP A 1 193 ? 37.984 -4.208 -33.006 1.00 74.31 193 TRP A O 1
ATOM 1482 N N . GLN A 1 194 ? 36.582 -3.694 -34.672 1.00 74.12 194 GLN A N 1
ATOM 1483 C CA . GLN A 1 194 ? 35.725 -2.836 -33.851 1.00 74.12 194 GLN A CA 1
ATOM 1484 C C . GLN A 1 194 ? 35.038 -3.630 -32.737 1.00 74.12 194 GLN A C 1
ATOM 1486 O O . GLN A 1 194 ? 35.028 -3.188 -31.590 1.00 74.12 194 G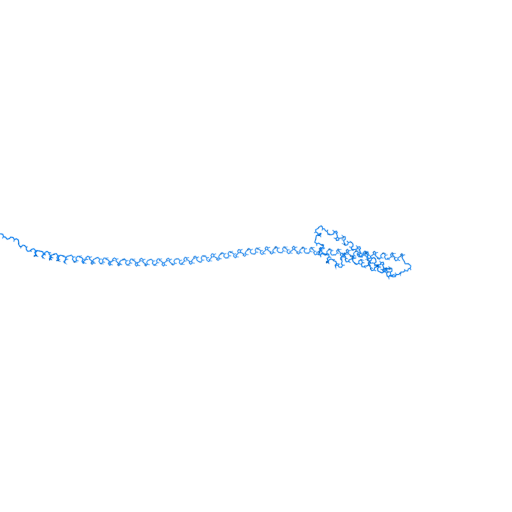LN A O 1
ATOM 1491 N N . SER A 1 195 ? 34.516 -4.822 -33.044 1.00 67.81 195 SER A N 1
ATOM 1492 C CA . SER A 1 195 ? 33.900 -5.706 -32.049 1.00 67.81 195 SER A CA 1
ATOM 1493 C C . SER A 1 195 ? 34.900 -6.183 -30.991 1.00 67.81 195 SER A C 1
ATOM 1495 O O . SER A 1 195 ? 34.545 -6.316 -29.820 1.00 67.81 195 SER A O 1
ATOM 1497 N N . TRP A 1 196 ? 36.161 -6.380 -31.386 1.00 64.75 196 TRP A N 1
ATOM 1498 C CA . TRP A 1 196 ? 37.247 -6.755 -30.492 1.00 64.75 196 TRP A CA 1
ATOM 1499 C C . TRP A 1 196 ? 37.641 -5.602 -29.562 1.00 64.75 196 TRP A C 1
ATOM 1501 O O . TRP A 1 196 ? 37.729 -5.808 -28.354 1.00 64.75 196 TRP A O 1
ATOM 1511 N N . ARG A 1 197 ? 37.765 -4.369 -30.079 1.00 71.44 197 ARG A N 1
ATOM 1512 C CA . ARG A 1 197 ? 38.007 -3.175 -29.246 1.00 71.44 197 ARG A CA 1
ATOM 1513 C C . ARG A 1 197 ? 36.835 -2.826 -28.325 1.00 71.44 197 ARG A C 1
ATOM 1515 O O . ARG A 1 197 ? 37.058 -2.347 -27.220 1.00 71.44 197 ARG A O 1
ATOM 1522 N N . ALA A 1 198 ? 35.597 -3.049 -28.763 1.00 63.56 198 ALA A N 1
ATOM 1523 C CA . ALA A 1 198 ? 34.398 -2.724 -27.990 1.00 63.56 198 ALA A CA 1
ATOM 1524 C C . ALA A 1 198 ? 34.112 -3.713 -26.840 1.00 63.56 198 ALA A C 1
ATOM 1526 O O . ALA A 1 198 ? 33.262 -3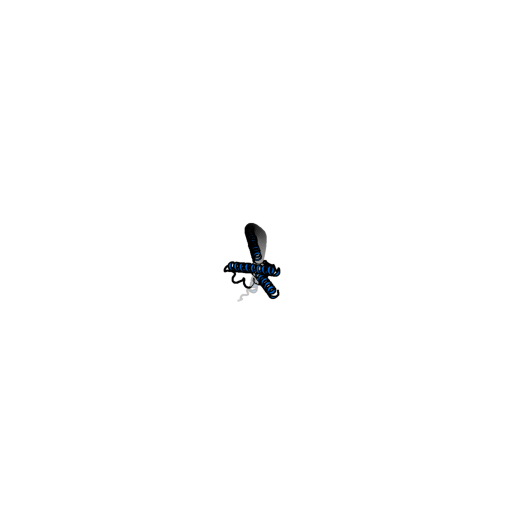.435 -25.992 1.00 63.56 198 ALA A O 1
ATOM 1527 N N . LYS A 1 199 ? 34.808 -4.859 -26.772 1.00 56.97 199 LYS A N 1
ATOM 1528 C CA . LYS A 1 199 ? 34.746 -5.762 -25.614 1.00 56.97 199 LYS A CA 1
ATOM 1529 C C . LYS A 1 199 ? 35.623 -5.227 -24.478 1.00 56.97 199 LYS A C 1
ATOM 1531 O O . LYS A 1 199 ? 36.762 -5.656 -24.302 1.00 56.97 199 LYS A O 1
ATOM 1536 N N . SER A 1 200 ? 35.065 -4.323 -23.675 1.00 45.97 200 SER A N 1
ATOM 1537 C CA . SER A 1 200 ? 35.629 -3.978 -22.371 1.00 45.97 200 SER A CA 1
ATOM 1538 C C . SER A 1 200 ? 35.573 -5.181 -21.416 1.00 45.97 200 SER A C 1
ATOM 1540 O O . SER A 1 200 ? 34.725 -6.073 -21.523 1.00 45.97 200 SER A O 1
ATOM 1542 N N . THR A 1 201 ? 36.533 -5.203 -20.499 1.00 56.47 201 THR A N 1
ATOM 1543 C CA . THR A 1 201 ? 37.017 -6.288 -19.629 1.00 56.47 201 THR A CA 1
ATOM 1544 C C . THR A 1 201 ? 35.961 -7.165 -18.919 1.00 56.47 201 THR A C 1
ATOM 1546 O O . THR A 1 201 ? 36.286 -8.278 -18.520 1.00 56.47 201 THR A O 1
ATOM 1549 N N . VAL A 1 202 ? 34.690 -6.760 -18.825 1.00 52.03 202 VAL A N 1
ATOM 1550 C CA . VAL A 1 202 ? 33.638 -7.451 -18.044 1.00 52.03 202 VAL A CA 1
ATOM 1551 C C . VAL A 1 202 ? 32.892 -8.560 -18.820 1.00 52.03 202 VAL A C 1
ATOM 1553 O O . VAL A 1 202 ? 32.342 -9.474 -18.213 1.00 52.03 202 VAL A O 1
ATOM 1556 N N . LYS A 1 203 ? 32.901 -8.574 -20.164 1.00 50.12 203 LYS A N 1
ATOM 1557 C CA . LYS A 1 203 ? 32.172 -9.583 -20.983 1.00 50.12 203 LYS A CA 1
ATOM 1558 C C . LYS A 1 203 ? 33.065 -10.656 -21.623 1.00 50.12 203 LYS A C 1
ATOM 1560 O O . LYS A 1 203 ? 32.752 -11.169 -22.700 1.00 50.12 203 LYS A O 1
ATOM 1565 N N . ARG A 1 204 ? 34.185 -11.007 -20.983 1.00 51.38 204 ARG A N 1
ATOM 1566 C CA . ARG A 1 204 ? 35.065 -12.096 -21.452 1.00 51.38 204 ARG A CA 1
ATOM 1567 C C . ARG A 1 204 ? 34.583 -13.506 -21.061 1.00 51.38 204 ARG A C 1
ATOM 1569 O O . ARG A 1 204 ? 35.000 -14.447 -21.717 1.00 51.38 204 ARG A O 1
ATOM 1576 N N . GLY A 1 205 ? 33.675 -13.654 -20.085 1.00 54.09 205 GLY A N 1
ATOM 1577 C CA . GLY A 1 205 ? 33.244 -14.973 -19.580 1.00 54.09 205 GLY A CA 1
ATOM 1578 C C . GLY A 1 205 ? 31.956 -15.570 -20.173 1.00 54.09 205 GLY A C 1
ATOM 1579 O O . GLY A 1 205 ? 31.884 -16.774 -20.370 1.00 54.09 205 GLY A O 1
ATOM 1580 N N . ILE A 1 206 ? 30.935 -14.762 -20.488 1.00 49.81 206 ILE A N 1
ATOM 1581 C CA . ILE A 1 206 ? 29.575 -15.278 -20.802 1.00 49.81 206 ILE A CA 1
ATOM 1582 C C . ILE A 1 206 ? 29.249 -15.223 -22.311 1.00 49.81 206 ILE A C 1
ATOM 1584 O O . ILE A 1 206 ? 28.357 -15.905 -22.811 1.00 49.81 206 ILE A O 1
ATOM 1588 N N . ALA A 1 207 ? 29.997 -14.431 -23.085 1.00 48.28 207 ALA A N 1
ATOM 1589 C CA . ALA A 1 207 ? 29.712 -14.187 -24.501 1.00 48.28 207 ALA A CA 1
ATOM 1590 C C . ALA A 1 207 ? 30.185 -15.301 -25.456 1.00 48.28 207 ALA A C 1
ATOM 1592 O O . ALA A 1 207 ? 29.899 -15.223 -26.650 1.00 48.28 207 ALA A O 1
ATOM 1593 N N . THR A 1 208 ? 30.921 -16.300 -24.971 1.00 50.00 208 THR A N 1
ATOM 1594 C CA . THR A 1 208 ? 31.547 -17.321 -25.826 1.00 50.00 208 THR A CA 1
ATOM 1595 C C . THR A 1 208 ? 30.602 -18.471 -26.173 1.00 50.00 208 THR A C 1
ATOM 1597 O O . THR A 1 208 ? 30.768 -19.074 -27.228 1.00 50.00 208 THR A O 1
ATOM 1600 N N . THR A 1 209 ? 29.573 -18.727 -25.358 1.00 50.72 209 THR A N 1
ATOM 1601 C CA . THR A 1 209 ? 28.778 -19.963 -25.493 1.00 50.72 209 THR A CA 1
ATOM 1602 C C . THR A 1 209 ? 27.355 -19.742 -26.016 1.00 50.72 209 THR A C 1
ATOM 1604 O O . THR A 1 209 ? 26.806 -20.639 -26.640 1.00 50.72 209 THR A O 1
ATOM 1607 N N . VAL A 1 210 ? 26.758 -18.551 -25.854 1.00 49.12 210 VAL A N 1
ATOM 1608 C CA . VAL A 1 210 ? 25.353 -18.313 -26.276 1.00 49.12 210 VAL A CA 1
ATOM 1609 C C . VAL A 1 210 ? 25.226 -17.370 -27.485 1.00 49.12 210 VAL A C 1
ATOM 1611 O O . VAL A 1 210 ? 24.331 -17.533 -28.310 1.00 49.12 210 VAL A O 1
ATOM 1614 N N . PHE A 1 211 ? 26.145 -16.416 -27.674 1.00 48.22 211 PHE A N 1
ATOM 1615 C CA . PHE A 1 211 ? 26.068 -15.451 -28.787 1.00 48.22 211 PHE A CA 1
ATOM 1616 C C . PHE A 1 211 ? 26.764 -15.896 -30.082 1.00 48.22 211 PHE A C 1
ATOM 1618 O O . PHE A 1 211 ? 26.523 -15.286 -31.127 1.00 48.22 211 PHE A O 1
ATOM 1625 N N . SER A 1 212 ? 27.594 -16.944 -30.045 1.00 53.19 212 SER A N 1
ATOM 1626 C CA . SER A 1 212 ? 28.266 -17.458 -31.246 1.00 53.19 212 SER A CA 1
ATOM 1627 C C . SER A 1 212 ? 27.292 -18.129 -32.214 1.00 53.19 212 SER A C 1
ATOM 1629 O O . SER A 1 212 ? 27.515 -18.062 -33.413 1.00 53.19 212 SER A O 1
ATOM 1631 N N . PHE A 1 213 ? 26.177 -18.690 -31.735 1.00 50.28 213 PHE A N 1
ATOM 1632 C CA . PHE A 1 213 ? 25.226 -19.387 -32.606 1.00 50.28 213 PHE A CA 1
ATOM 1633 C C . PHE A 1 213 ? 24.166 -18.460 -33.225 1.00 50.28 213 PHE A C 1
ATOM 1635 O O . PHE A 1 213 ? 23.787 -18.629 -34.378 1.00 50.28 213 PHE A O 1
ATOM 1642 N N . VAL A 1 214 ? 23.726 -17.421 -32.505 1.00 50.81 214 VAL A N 1
ATOM 1643 C CA . VAL A 1 214 ? 22.647 -16.521 -32.971 1.00 50.81 214 VAL A CA 1
ATOM 1644 C C . VAL A 1 214 ? 23.184 -15.299 -33.735 1.00 50.81 214 VAL A C 1
ATOM 1646 O O . VAL A 1 214 ? 22.513 -14.755 -34.611 1.00 50.81 214 VAL A O 1
ATOM 1649 N N . GLY A 1 215 ? 24.421 -14.867 -33.464 1.00 50.72 215 GLY A N 1
ATOM 1650 C CA . GLY A 1 215 ? 25.064 -13.761 -34.188 1.00 50.72 215 GLY A CA 1
ATOM 1651 C C . GLY A 1 215 ? 25.550 -14.116 -35.600 1.00 50.72 215 GLY A C 1
ATOM 1652 O O . GLY A 1 215 ? 25.791 -13.209 -36.398 1.00 50.72 215 GLY A O 1
ATOM 1653 N N . VAL A 1 216 ? 25.672 -15.410 -35.912 1.00 51.34 216 VAL A N 1
ATOM 1654 C CA . VAL A 1 216 ? 26.196 -15.936 -37.187 1.00 51.34 216 VAL A CA 1
ATOM 1655 C C . VAL A 1 216 ? 25.208 -15.776 -38.348 1.00 51.34 216 VAL A C 1
ATOM 1657 O O . VAL A 1 216 ? 25.646 -15.630 -39.484 1.00 51.34 216 VAL A O 1
ATOM 1660 N N . LEU A 1 217 ? 23.900 -15.686 -38.074 1.00 51.56 217 LEU A N 1
ATOM 1661 C CA . LEU A 1 217 ? 22.859 -15.509 -39.100 1.00 51.56 217 LEU A CA 1
ATOM 1662 C C . LEU A 1 217 ? 22.318 -14.078 -39.242 1.00 51.56 217 LEU A C 1
ATOM 1664 O O . LEU A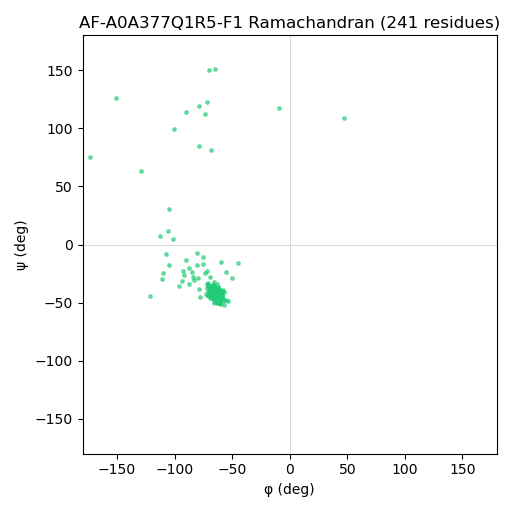 1 217 ? 21.394 -13.849 -40.021 1.00 51.56 217 LEU A O 1
ATOM 1668 N N . ARG A 1 218 ? 22.864 -13.077 -38.534 1.00 56.84 218 ARG A N 1
ATOM 1669 C CA . ARG A 1 218 ? 22.476 -11.686 -38.823 1.00 56.84 218 ARG A CA 1
ATOM 1670 C C . ARG A 1 218 ? 23.094 -11.272 -40.168 1.00 56.84 218 ARG A C 1
ATOM 1672 O O . ARG A 1 218 ? 24.321 -11.263 -40.258 1.00 56.84 218 ARG A O 1
ATOM 1679 N N . PRO A 1 219 ? 22.304 -10.843 -41.174 1.00 52.03 219 PRO A N 1
ATOM 1680 C CA . PRO A 1 219 ? 22.800 -10.534 -42.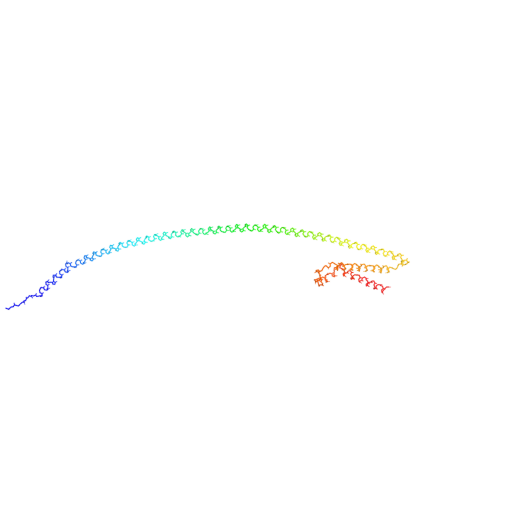525 1.00 52.03 219 PRO A CA 1
ATOM 1681 C C . PRO A 1 219 ? 23.866 -9.422 -42.573 1.00 52.03 219 PRO A C 1
ATOM 1683 O O . PRO A 1 219 ? 24.598 -9.310 -43.546 1.00 52.03 219 PRO A O 1
ATOM 1686 N N . ASN A 1 220 ? 24.017 -8.640 -41.498 1.00 57.47 220 ASN A N 1
ATOM 1687 C CA . ASN A 1 220 ? 25.053 -7.611 -41.345 1.00 57.47 220 ASN A CA 1
ATOM 1688 C C . ASN A 1 220 ? 26.197 -7.987 -40.376 1.00 57.47 220 ASN A C 1
ATOM 1690 O O . ASN A 1 220 ? 26.981 -7.110 -39.990 1.00 57.47 220 ASN A O 1
ATOM 1694 N N . GLY A 1 221 ? 26.298 -9.248 -39.949 1.00 68.19 221 GLY A N 1
ATOM 1695 C CA . GLY A 1 221 ? 27.364 -9.739 -39.072 1.00 68.19 221 GLY A CA 1
ATOM 1696 C C . GLY A 1 221 ? 28.729 -9.804 -39.772 1.00 68.19 221 GLY A C 1
ATOM 1697 O O . GLY A 1 221 ? 28.806 -10.024 -40.978 1.00 68.19 221 GLY A O 1
ATOM 1698 N N . ALA A 1 222 ? 29.822 -9.633 -39.016 1.00 67.25 222 ALA A N 1
ATOM 1699 C CA . ALA A 1 222 ? 31.188 -9.730 -39.554 1.00 67.25 222 ALA A CA 1
ATOM 1700 C C . ALA A 1 222 ? 31.452 -11.102 -40.210 1.00 67.25 222 ALA A C 1
ATOM 1702 O O . ALA A 1 222 ? 32.034 -11.177 -41.287 1.00 67.25 222 ALA A O 1
ATOM 1703 N N . MET A 1 223 ? 30.938 -12.181 -39.612 1.00 73.00 223 MET A N 1
ATOM 1704 C CA . MET A 1 223 ? 31.108 -13.542 -40.128 1.00 73.00 223 MET A CA 1
ATOM 1705 C C . MET A 1 223 ? 30.316 -13.805 -41.417 1.00 73.00 223 MET A C 1
ATOM 1707 O O . MET A 1 223 ? 30.827 -14.466 -42.313 1.00 73.00 223 MET A O 1
ATOM 1711 N N . ALA A 1 224 ? 29.118 -13.228 -41.559 1.00 74.62 224 ALA A N 1
ATOM 1712 C CA . ALA A 1 224 ? 28.338 -13.316 -42.795 1.00 74.62 224 ALA A CA 1
ATOM 1713 C C . ALA A 1 224 ? 29.043 -12.595 -43.958 1.00 74.62 224 ALA A C 1
ATOM 1715 O O . ALA A 1 224 ? 29.147 -13.141 -45.052 1.00 74.62 224 ALA A O 1
ATOM 1716 N N . LEU A 1 225 ? 29.608 -11.407 -43.706 1.00 73.38 225 LEU A N 1
ATOM 1717 C CA . LEU A 1 225 ? 30.415 -10.676 -44.693 1.00 73.38 225 LEU A CA 1
ATOM 1718 C C . LEU A 1 225 ? 31.718 -11.409 -45.045 1.00 73.38 225 LEU A C 1
ATOM 1720 O O . LEU A 1 225 ? 32.152 -11.368 -46.194 1.00 73.38 225 LEU A O 1
ATOM 1724 N N . PHE A 1 226 ? 32.326 -12.104 -44.078 1.00 77.62 226 PHE A N 1
ATOM 1725 C CA . PHE A 1 226 ? 33.493 -12.954 -44.321 1.00 77.62 226 PHE A CA 1
ATOM 1726 C C . PHE A 1 226 ? 33.155 -14.148 -45.220 1.00 77.62 226 PHE A C 1
ATOM 1728 O O . PHE A 1 226 ? 33.840 -14.379 -46.211 1.00 77.62 226 PHE A O 1
ATOM 1735 N N . LEU A 1 227 ? 32.073 -14.870 -44.912 1.00 81.75 227 LEU A N 1
ATOM 1736 C CA . LEU A 1 227 ? 31.596 -15.986 -45.731 1.00 81.75 227 LEU A CA 1
ATOM 1737 C C . LEU A 1 227 ? 31.221 -15.530 -47.142 1.00 81.75 227 LEU A C 1
ATOM 1739 O O . LEU A 1 227 ? 31.574 -16.198 -48.107 1.00 81.75 227 LEU A O 1
ATOM 1743 N N . LEU A 1 228 ? 30.574 -14.368 -47.273 1.00 80.56 228 LEU A N 1
ATOM 1744 C CA . LEU A 1 228 ? 30.272 -13.768 -48.570 1.00 80.56 228 LEU A CA 1
ATOM 1745 C C . LEU A 1 228 ? 31.552 -13.459 -49.362 1.00 80.56 228 LEU A C 1
ATOM 1747 O O . LEU A 1 228 ? 31.631 -13.788 -50.541 1.00 80.56 228 LEU A O 1
ATOM 1751 N N . SER A 1 229 ? 32.566 -12.868 -48.720 1.00 81.62 229 SER A N 1
ATOM 1752 C CA . SER A 1 229 ? 33.875 -12.614 -49.339 1.00 81.62 229 SER A CA 1
ATOM 1753 C C . SER A 1 229 ? 34.548 -13.915 -49.790 1.00 81.62 229 SER A C 1
ATOM 1755 O O . SER A 1 229 ? 35.010 -14.006 -50.926 1.00 81.62 229 SER A O 1
ATOM 1757 N N . MET A 1 230 ? 34.530 -14.951 -48.946 1.00 84.44 230 MET A N 1
ATOM 1758 C CA . MET A 1 230 ? 35.089 -16.263 -49.274 1.00 84.44 230 MET A CA 1
ATOM 1759 C C . MET A 1 230 ? 34.352 -16.919 -50.451 1.00 84.44 230 MET A C 1
ATOM 1761 O O . MET A 1 230 ? 34.995 -17.473 -51.338 1.00 84.44 230 MET A O 1
ATOM 1765 N N . LEU A 1 231 ? 33.021 -16.816 -50.500 1.00 86.38 231 LEU A N 1
ATOM 1766 C CA . LEU A 1 231 ? 32.205 -17.342 -51.595 1.00 86.38 231 LEU A CA 1
ATOM 1767 C C . LEU A 1 231 ? 32.498 -16.605 -52.907 1.00 86.38 231 LEU A C 1
ATOM 1769 O O . LEU A 1 231 ? 32.680 -17.247 -53.937 1.00 86.38 231 LEU A O 1
ATOM 1773 N N . LEU A 1 232 ? 32.617 -15.275 -52.874 1.00 83.00 232 LEU A N 1
ATOM 1774 C CA . LEU A 1 232 ? 32.984 -14.479 -54.049 1.00 83.00 232 LEU A CA 1
ATOM 1775 C C . LEU A 1 232 ? 34.395 -14.814 -54.558 1.00 83.00 232 LEU A C 1
ATOM 1777 O O . LEU A 1 232 ? 34.591 -14.907 -55.768 1.00 83.00 232 LEU A O 1
ATOM 1781 N N . LEU A 1 233 ? 35.363 -15.048 -53.663 1.00 82.56 233 LEU A N 1
ATOM 1782 C CA . LEU A 1 233 ? 36.703 -15.512 -54.047 1.00 82.56 233 LEU A CA 1
ATOM 1783 C C . LEU A 1 233 ? 36.679 -16.929 -54.623 1.00 82.56 233 LEU A C 1
ATOM 1785 O O . LEU A 1 233 ? 37.372 -17.187 -55.602 1.00 82.56 233 LEU A O 1
ATOM 1789 N N . ALA A 1 234 ? 35.876 -17.830 -54.057 1.00 85.56 234 ALA A N 1
ATOM 1790 C CA . ALA A 1 234 ? 35.704 -19.179 -54.587 1.00 85.56 234 ALA A CA 1
ATOM 1791 C C . ALA A 1 234 ? 35.065 -19.152 -55.983 1.00 85.56 234 ALA A C 1
ATOM 1793 O O . ALA A 1 234 ? 35.532 -19.844 -56.884 1.00 85.56 234 ALA A O 1
ATOM 1794 N N . ALA A 1 235 ? 34.055 -18.303 -56.189 1.00 82.88 235 ALA A N 1
ATOM 1795 C CA . ALA A 1 235 ? 33.430 -18.090 -57.490 1.00 82.88 235 ALA A CA 1
ATOM 1796 C C . ALA A 1 235 ? 34.411 -17.482 -58.502 1.00 82.88 235 ALA A C 1
ATOM 1798 O O . ALA A 1 235 ? 34.459 -17.922 -59.648 1.00 82.88 235 ALA A O 1
ATOM 1799 N N . TRP A 1 236 ? 35.234 -16.514 -58.083 1.00 82.44 236 TRP A N 1
ATOM 1800 C CA . TRP A 1 236 ? 36.297 -15.973 -58.926 1.00 82.44 236 TRP A CA 1
ATOM 1801 C C . TRP A 1 236 ? 37.323 -17.045 -59.303 1.00 82.44 236 TRP A C 1
ATOM 1803 O O . TRP A 1 236 ? 37.590 -17.224 -60.486 1.00 82.44 236 TRP A O 1
ATOM 1813 N N . ALA A 1 237 ? 37.839 -17.795 -58.324 1.00 81.88 237 ALA A N 1
ATOM 1814 C CA . ALA A 1 237 ? 38.823 -18.852 -58.544 1.00 81.88 237 ALA A CA 1
ATOM 1815 C C . ALA A 1 237 ? 38.278 -19.932 -59.489 1.00 81.88 237 ALA A C 1
ATOM 1817 O O . ALA A 1 237 ? 38.950 -20.328 -60.442 1.00 81.88 237 ALA A O 1
ATOM 1818 N N . TRP A 1 238 ? 37.028 -20.351 -59.279 1.00 85.38 238 TRP A N 1
ATOM 1819 C CA . TRP A 1 238 ? 36.333 -21.286 -60.157 1.00 85.38 238 TRP A CA 1
ATOM 1820 C C . TRP A 1 238 ? 36.272 -20.770 -61.594 1.00 85.38 238 TRP A C 1
ATOM 1822 O O . TRP A 1 238 ? 36.629 -21.487 -62.527 1.00 85.38 238 TRP A O 1
ATOM 1832 N N . LEU A 1 239 ? 35.870 -19.510 -61.764 1.00 78.94 239 LEU A N 1
ATOM 1833 C CA . LEU A 1 239 ? 35.710 -18.874 -63.065 1.00 78.94 239 LEU A CA 1
ATOM 1834 C C . LEU A 1 239 ? 37.050 -18.565 -63.744 1.00 78.94 239 LEU A C 1
ATOM 1836 O O . LEU A 1 239 ? 37.083 -18.455 -64.961 1.00 78.94 239 LEU A O 1
ATOM 1840 N N . THR A 1 240 ? 38.152 -18.442 -63.000 1.00 75.12 240 THR A N 1
ATOM 1841 C CA . THR A 1 240 ? 39.511 -18.372 -63.566 1.00 75.12 240 THR A CA 1
ATOM 1842 C C . THR A 1 240 ? 40.085 -19.727 -63.956 1.00 75.12 240 THR A C 1
ATOM 1844 O O . THR A 1 240 ? 40.916 -19.785 -64.851 1.00 75.12 240 THR A O 1
ATOM 1847 N N . LEU A 1 241 ? 39.671 -20.800 -63.280 1.00 76.00 241 LEU A N 1
ATOM 1848 C CA . LEU A 1 241 ? 40.153 -22.157 -63.544 1.00 76.00 241 LEU A CA 1
ATOM 1849 C C . LEU A 1 241 ? 39.395 -22.836 -64.695 1.00 76.00 241 LEU A C 1
ATOM 1851 O O . LEU A 1 241 ? 39.960 -23.705 -65.349 1.00 76.00 241 LEU A O 1
ATOM 1855 N N . HIS A 1 242 ? 38.134 -22.456 -64.932 1.00 68.25 242 HIS A N 1
ATOM 1856 C CA . HIS A 1 242 ? 37.242 -23.101 -65.909 1.00 68.25 242 HIS A CA 1
ATOM 1857 C C . HIS A 1 242 ? 36.871 -22.226 -67.122 1.00 68.25 242 HIS A C 1
ATOM 1859 O O . HIS A 1 242 ? 36.012 -22.631 -67.904 1.00 68.25 242 HIS A O 1
ATOM 1865 N N . ALA A 1 243 ? 37.474 -21.045 -67.283 1.00 57.25 243 ALA A N 1
ATOM 1866 C CA . ALA A 1 243 ? 37.322 -20.201 -68.475 1.00 57.25 243 ALA A CA 1
ATOM 1867 C C . ALA A 1 243 ? 38.680 -19.682 -68.939 1.00 57.25 243 ALA A C 1
ATOM 1869 O O . ALA A 1 243 ? 38.929 -19.745 -70.157 1.00 57.25 243 ALA A O 1
#

Radius of gyration: 70.58 Å; Cα contacts (8 Å, |Δi|>4): 55; chains: 1; bounding box: 101×64×213 Å

Organism: NCBI:txid537

Solvent-accessible surface area (backbone atoms only — not comparable to full-atom values): 13196 Å² total; per-residue (Å²): 142,80,79,88,81,76,60,60,67,60,56,49,50,50,50,50,51,51,48,52,46,46,44,61,70,51,48,48,52,53,48,48,51,51,51,52,56,49,50,55,52,48,52,54,48,52,52,51,50,52,53,51,51,52,51,51,52,51,50,48,51,52,49,49,54,50,50,51,51,55,49,51,54,48,53,51,50,52,52,50,53,53,50,51,52,51,52,51,52,51,51,51,50,52,50,54,50,49,57,53,49,53,53,50,51,53,50,50,52,50,54,51,52,52,51,51,53,52,52,51,50,51,50,51,52,53,52,50,50,51,50,53,52,48,52,53,49,52,53,50,53,50,52,52,52,51,50,50,53,50,51,49,53,50,51,51,51,53,49,54,73,75,60,67,91,67,85,57,70,67,58,58,51,49,51,53,38,51,51,52,18,52,52,32,36,52,54,16,52,52,45,46,52,50,55,57,69,68,58,56,89,82,61,76,79,69,54,74,81,64,49,60,72,65,50,53,73,38,88,85,26,41,62,36,30,36,51,50,16,52,50,37,47,50,52,45,52,50,54,65,75,75,105

Secondary structure (DSSP, 8-state):
-------HHHHHHHHHHHHHHHIIIIIHHHHHHHHHHHHHHHHHHHHHHHHHHHHHHHHHHHHHHHHHHHHHHHHHHHHHHHHHHHHHHHHHHHHHHHHHHHHHHHHHHHHHHHHHHHHHHHHHHHHHHHHHHHHHHHHHHHHHHHHHHHHHHHHHHHHHHHHTTS--HHHHHHHHHHHHHHHHHHHHHHHHHHHHHT--GGGSSSTTTSHHHHGGG-TTSHHHHHHHHHHHHHHHHHHHH--

Foldseek 3Di:
DDDDPPVVVVVVVVVVVVVVCCCVVPVVVVVVVVVVVVVVVVVVVVVVVVVVVVVVVVVVVVVVVVVVVVVVVVVVVVVVVVVVVVVVVVVVVVVVVVVVVVVVVVVCVVVVVVVVVVVVVVVVVVVVVVVVVVVVVVVVVVVLVVVLVVVLVVVLVVCVVVPDPDDDPLVSVLSVLLSLLVSLLVLLVVQVVVVVVPPDPPPPPPCPPPVVVVLCPDCNHSNVSNVVSVVSVVVSVVSVVPD

pLDDT: mean 75.64, std 12.19, range [39.25, 94.25]

Sequence (243 aa):
MSFFNVDLKEELGQIESALNRTVTNSLKPAIDDSVSQAADRLEATIGKASVELHSVVANAGNTLSKNIKDLSDEIHNQRSMTKDDIIEIVNYASKKIGDEIDQRILKIKDETSSLINEKVSLLKTELEDATIKSRKMLFTNLAISGSSALLMAVIGFVYKKITIGQLDPFILFRIILVSCAVGAGLMSGLKMWQSWRAKSTVKRGIATTVFSFVGVLRPNGAMALFLLSMLLLAAWAWLTLHA